Protein AF-A0A9R1XQB2-F1 (afdb_monomer)

Radius of gyration: 29.91 Å; Cα contacts (8 Å, |Δi|>4): 149; chains: 1; bounding box: 64×101×84 Å

Structure (mmCIF, N/CA/C/O backbone):
data_AF-A0A9R1XQB2-F1
#
_entry.id   AF-A0A9R1XQB2-F1
#
loop_
_atom_site.group_PDB
_atom_site.id
_atom_site.type_symbol
_atom_site.label_atom_id
_atom_site.label_alt_id
_atom_site.label_comp_id
_atom_site.label_asym_id
_atom_site.label_entity_id
_atom_site.label_seq_id
_atom_site.pdbx_PDB_ins_code
_atom_site.Cartn_x
_atom_site.Cartn_y
_atom_site.Cartn_z
_atom_site.occupancy
_atom_site.B_iso_or_equiv
_atom_site.auth_seq_id
_atom_site.auth_comp_id
_atom_site.auth_asym_id
_atom_site.auth_atom_id
_atom_site.pdbx_PDB_model_num
ATOM 1 N N . MET A 1 1 ? -9.760 63.509 -42.593 1.00 39.28 1 MET A N 1
ATOM 2 C CA . MET A 1 1 ? -8.456 62.812 -42.526 1.00 39.28 1 MET A CA 1
ATOM 3 C C . MET A 1 1 ? -8.307 62.228 -41.131 1.00 39.28 1 MET A C 1
ATOM 5 O O . MET A 1 1 ? -8.054 62.979 -40.203 1.00 39.28 1 MET A O 1
ATOM 9 N N . LEU A 1 2 ? -8.539 60.925 -40.972 1.00 36.62 2 LEU A N 1
ATOM 10 C CA . LEU A 1 2 ? -8.302 60.204 -39.718 1.00 36.62 2 LEU A CA 1
ATOM 11 C C . LEU A 1 2 ? -6.915 59.560 -39.814 1.00 36.62 2 LEU A C 1
ATOM 13 O O . LEU A 1 2 ? -6.687 58.753 -40.712 1.00 36.62 2 LEU A O 1
ATOM 17 N N . LYS A 1 3 ? -5.984 59.942 -38.936 1.00 43.72 3 LYS A N 1
ATOM 18 C CA . LYS A 1 3 ? -4.736 59.197 -38.725 1.00 43.72 3 LYS A CA 1
ATOM 19 C C . LYS A 1 3 ? -4.975 58.260 -37.548 1.00 43.72 3 LYS A C 1
ATOM 21 O O . LYS A 1 3 ? -5.181 58.718 -36.432 1.00 43.72 3 LYS A O 1
ATOM 26 N N . VAL A 1 4 ? -5.020 56.965 -37.835 1.00 43.69 4 VAL A N 1
ATOM 27 C CA . VAL A 1 4 ? -5.061 55.903 -36.830 1.00 43.69 4 VAL A CA 1
ATOM 28 C C . VAL A 1 4 ? -3.618 55.661 -36.396 1.00 43.69 4 VAL A C 1
ATOM 30 O O . VAL A 1 4 ? -2.797 55.254 -37.215 1.00 43.69 4 VAL A O 1
ATOM 33 N N . GLU A 1 5 ? -3.293 55.961 -35.141 1.00 51.84 5 GLU A N 1
ATOM 34 C CA . GLU A 1 5 ? -2.022 55.562 -34.534 1.00 51.84 5 GLU A CA 1
ATOM 35 C C . GLU A 1 5 ? -2.080 54.068 -34.208 1.00 51.84 5 GLU A C 1
ATOM 37 O O . GLU A 1 5 ? -2.892 53.611 -33.405 1.00 51.84 5 GLU A O 1
ATOM 42 N N . THR A 1 6 ? -1.237 53.286 -34.875 1.00 49.94 6 THR A N 1
ATOM 43 C CA . THR A 1 6 ? -1.058 51.864 -34.592 1.00 49.94 6 THR A CA 1
ATOM 44 C C . THR A 1 6 ? -0.018 51.702 -33.488 1.00 49.94 6 THR A C 1
ATOM 46 O O . THR A 1 6 ? 1.169 51.933 -33.713 1.00 49.94 6 THR A O 1
ATOM 49 N N . TYR A 1 7 ? -0.457 51.292 -32.300 1.00 50.91 7 TYR A N 1
ATOM 50 C CA . TYR A 1 7 ? 0.423 50.884 -31.207 1.00 50.91 7 TYR A CA 1
ATOM 51 C C . TYR A 1 7 ? 1.008 49.501 -31.517 1.00 50.91 7 TYR A C 1
ATOM 53 O O . TYR A 1 7 ? 0.297 48.495 -31.524 1.00 50.91 7 TYR A O 1
ATOM 61 N N . GLU A 1 8 ? 2.307 49.445 -31.798 1.00 49.28 8 GLU A N 1
ATOM 62 C CA . GLU A 1 8 ? 3.028 48.198 -32.039 1.00 49.28 8 GLU A CA 1
ATOM 63 C C . GLU A 1 8 ? 3.381 47.543 -30.690 1.00 49.28 8 GLU A C 1
ATOM 65 O O . GLU A 1 8 ? 4.258 47.996 -29.954 1.00 49.28 8 GLU A O 1
ATOM 70 N N . LEU A 1 9 ? 2.662 46.477 -30.326 1.00 55.66 9 LEU A N 1
ATOM 71 C CA . LEU A 1 9 ? 2.986 45.652 -29.161 1.00 55.66 9 LEU A CA 1
ATOM 72 C C . LEU A 1 9 ? 4.229 44.804 -29.467 1.00 55.66 9 LEU A C 1
ATOM 74 O O . LEU A 1 9 ? 4.140 43.738 -30.078 1.00 55.66 9 LEU A O 1
ATOM 78 N N . VAL A 1 10 ? 5.398 45.256 -29.011 1.00 56.19 10 VAL A N 1
ATOM 79 C CA . VAL A 1 10 ? 6.634 44.463 -29.052 1.00 56.19 10 VAL A CA 1
ATOM 80 C C . VAL A 1 10 ? 6.511 43.293 -28.072 1.00 56.19 10 VAL A C 1
ATOM 82 O O . VAL A 1 10 ? 6.707 43.429 -26.864 1.00 56.19 10 VAL A O 1
ATOM 85 N N . ALA A 1 11 ? 6.185 42.111 -28.593 1.00 58.91 11 ALA A N 1
ATOM 86 C CA . ALA A 1 11 ? 6.180 40.872 -27.828 1.00 58.91 11 ALA A CA 1
ATOM 87 C C . ALA A 1 11 ? 7.616 40.488 -27.413 1.00 58.91 11 ALA A C 1
ATOM 89 O O . ALA A 1 11 ? 8.431 40.054 -28.233 1.00 58.91 11 ALA A O 1
ATOM 90 N N . LEU A 1 12 ? 7.930 40.610 -26.119 1.00 57.38 12 LEU A N 1
ATOM 91 C CA . LEU A 1 12 ? 9.159 40.078 -25.526 1.00 57.38 12 LEU A CA 1
ATOM 92 C C . LEU A 1 12 ? 9.158 38.543 -25.634 1.00 57.38 12 LEU A C 1
ATOM 94 O O . LEU A 1 12 ? 8.484 37.845 -24.877 1.00 57.38 12 LEU A O 1
ATOM 98 N N . LYS A 1 13 ? 9.932 37.998 -26.579 1.00 55.66 13 LYS A N 1
ATOM 99 C CA . LYS A 1 13 ? 10.148 36.548 -26.708 1.00 55.66 13 LYS A CA 1
ATOM 100 C C . LYS A 1 13 ? 10.809 36.010 -25.433 1.00 55.66 13 LYS A C 1
ATOM 102 O O . LYS A 1 13 ? 11.955 36.348 -25.137 1.00 55.66 13 LYS A O 1
ATOM 107 N N . SER A 1 14 ? 10.119 35.134 -24.697 1.00 63.09 14 SER A N 1
ATOM 108 C CA . SER A 1 14 ? 10.690 34.457 -23.527 1.00 63.09 14 SER A CA 1
ATOM 109 C C . SER A 1 14 ? 11.903 33.618 -23.947 1.00 63.09 14 SER A C 1
ATOM 111 O O . SER A 1 14 ? 11.764 32.670 -24.728 1.00 63.09 14 SER A O 1
ATOM 113 N N . LYS A 1 15 ? 13.097 33.939 -23.436 1.00 70.50 15 LYS A N 1
ATOM 114 C CA . LYS A 1 15 ? 14.295 33.114 -23.645 1.00 70.50 15 LYS A CA 1
ATOM 115 C C . LYS A 1 15 ? 14.142 31.807 -22.872 1.00 70.50 15 LYS A C 1
ATOM 117 O O . LYS A 1 15 ? 14.174 31.792 -21.644 1.00 70.50 15 LYS A O 1
ATOM 122 N N . GLN A 1 16 ? 13.980 30.707 -23.602 1.00 75.44 16 GLN A N 1
ATOM 123 C CA . GLN A 1 16 ? 13.985 29.369 -23.022 1.00 75.44 16 GLN A CA 1
ATOM 124 C C . GLN A 1 16 ? 15.355 29.090 -22.377 1.00 75.44 16 GLN A C 1
ATOM 126 O O . GLN A 1 16 ? 16.381 29.320 -23.023 1.00 75.44 16 GLN A O 1
ATOM 131 N N . PRO A 1 17 ? 15.401 28.611 -21.119 1.00 71.75 17 PRO A N 1
ATOM 132 C CA . PRO A 1 17 ? 16.662 28.389 -20.426 1.00 71.75 17 PRO A CA 1
ATOM 133 C C . PRO A 1 17 ? 17.459 27.282 -21.111 1.00 71.75 17 PRO A C 1
ATOM 135 O O . PRO A 1 17 ? 16.904 26.267 -21.549 1.00 71.75 17 PRO A O 1
ATOM 138 N N . SER A 1 18 ? 18.775 27.471 -21.180 1.00 81.56 18 SER A N 1
ATOM 139 C CA . SER A 1 18 ? 19.665 26.512 -21.829 1.00 81.56 18 SER A CA 1
ATOM 140 C C . SER A 1 18 ? 19.665 25.169 -21.090 1.00 81.56 18 SER A C 1
ATOM 142 O O . SER A 1 18 ? 19.385 25.084 -19.889 1.00 81.56 18 SER A O 1
ATOM 144 N N . GLY A 1 19 ? 20.033 24.090 -21.787 1.00 85.62 19 GLY A N 1
ATOM 145 C CA . GLY A 1 19 ? 20.135 22.761 -21.172 1.00 85.62 19 GLY A CA 1
ATOM 146 C C . GLY A 1 19 ? 21.116 22.705 -19.990 1.00 85.62 19 GLY A C 1
ATOM 147 O O . GLY A 1 19 ? 20.939 21.899 -19.078 1.00 85.62 19 GLY A O 1
ATOM 148 N N . TYR A 1 20 ? 22.126 23.580 -19.967 1.00 86.81 20 TYR A N 1
ATOM 149 C CA . TYR A 1 20 ? 23.030 23.747 -18.827 1.00 86.81 20 TYR A CA 1
ATOM 150 C C . TYR A 1 20 ? 22.317 24.382 -17.621 1.00 86.81 20 TYR A C 1
ATOM 152 O O . TYR A 1 20 ? 22.390 23.851 -16.514 1.00 86.81 20 TYR A O 1
ATOM 160 N N . GLN A 1 21 ? 21.558 25.462 -17.835 1.00 84.19 21 GLN A N 1
ATOM 161 C CA . GLN A 1 21 ? 20.805 26.137 -16.771 1.00 84.19 21 GLN A CA 1
ATOM 162 C C . GLN A 1 21 ? 19.735 25.222 -16.160 1.00 84.19 21 GLN A C 1
ATOM 164 O O . GLN A 1 21 ? 19.597 25.172 -14.938 1.00 84.19 21 GLN A O 1
ATOM 169 N N . LYS A 1 22 ? 19.036 24.435 -16.990 1.00 88.94 22 LYS A N 1
ATOM 170 C CA . LYS A 1 22 ? 18.059 23.434 -16.525 1.00 88.94 22 LYS A CA 1
ATOM 171 C C . LYS A 1 22 ? 18.709 22.364 -15.641 1.00 88.94 22 LYS A C 1
ATOM 173 O O . LYS A 1 22 ? 18.180 22.048 -14.579 1.00 88.94 22 LYS A O 1
ATOM 178 N N . ARG A 1 23 ? 19.880 21.846 -16.036 1.00 87.69 23 ARG A N 1
ATOM 179 C CA . ARG A 1 23 ? 20.642 20.869 -15.235 1.00 87.69 23 ARG A CA 1
ATOM 180 C C . ARG A 1 23 ? 21.126 21.449 -13.907 1.00 87.69 23 ARG A C 1
ATOM 182 O O . ARG A 1 23 ? 21.016 20.775 -12.889 1.00 87.69 23 ARG A O 1
ATOM 189 N N . LYS A 1 24 ? 21.614 22.694 -13.905 1.00 89.38 24 LYS A N 1
ATOM 190 C CA . LYS A 1 24 ? 22.053 23.381 -12.682 1.00 89.38 24 LYS A CA 1
ATOM 191 C C . LYS A 1 24 ? 20.892 23.604 -11.708 1.00 89.38 24 LYS A C 1
ATOM 193 O O . LYS A 1 24 ? 21.059 23.350 -10.521 1.00 89.38 24 LYS A O 1
ATOM 198 N N . LYS A 1 25 ? 19.718 24.006 -12.213 1.00 87.75 25 LYS A N 1
ATOM 199 C CA . LYS A 1 25 ? 18.502 24.155 -11.401 1.00 87.75 25 LYS A CA 1
ATOM 200 C C . LYS A 1 25 ? 18.062 22.821 -10.792 1.00 87.75 25 LYS A C 1
ATOM 202 O O . LYS A 1 25 ? 17.906 22.746 -9.584 1.00 87.75 25 LYS A O 1
ATOM 207 N N . ARG A 1 26 ? 17.987 21.752 -11.595 1.00 87.00 26 ARG A N 1
ATOM 208 C CA . ARG A 1 26 ? 17.629 20.412 -11.098 1.00 87.00 26 ARG A CA 1
ATOM 209 C C . ARG A 1 26 ? 18.576 19.924 -9.995 1.00 87.00 26 ARG A C 1
ATOM 211 O O . ARG A 1 26 ? 18.109 19.405 -8.994 1.00 87.00 26 ARG A O 1
ATOM 218 N N . LYS A 1 27 ? 19.889 20.134 -10.152 1.00 90.00 27 LYS A N 1
ATOM 219 C CA . LYS A 1 27 ? 20.880 19.756 -9.133 1.00 90.00 27 LYS A CA 1
ATOM 220 C C . LYS A 1 27 ? 20.678 20.522 -7.817 1.00 90.00 27 LYS A C 1
ATOM 222 O O . LYS A 1 27 ? 20.770 19.918 -6.757 1.00 90.00 27 LYS A O 1
ATOM 22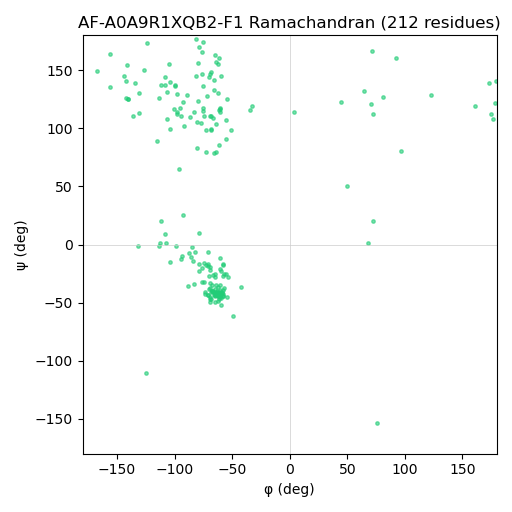7 N N . LEU A 1 28 ? 20.377 21.822 -7.894 1.00 87.56 28 LEU A N 1
ATOM 228 C CA . LEU A 1 28 ? 20.077 22.652 -6.722 1.00 87.56 28 LEU A CA 1
ATOM 229 C C . LEU A 1 28 ? 18.786 22.199 -6.019 1.00 87.56 28 LEU A C 1
ATOM 231 O O . LEU A 1 28 ? 18.750 22.127 -4.795 1.00 87.56 28 LEU A O 1
ATOM 235 N N . ASP A 1 29 ? 17.742 21.884 -6.789 1.00 81.12 29 ASP A N 1
ATOM 236 C CA . ASP A 1 29 ? 16.452 21.432 -6.255 1.00 81.12 29 ASP A CA 1
ATOM 237 C C . ASP A 1 29 ? 16.582 20.042 -5.591 1.00 81.12 29 ASP A C 1
ATOM 239 O O . ASP A 1 29 ? 16.055 19.820 -4.502 1.00 81.12 29 ASP A O 1
ATOM 243 N N . GLU A 1 30 ? 17.365 19.130 -6.183 1.00 84.94 30 GLU A N 1
ATOM 244 C CA . GLU A 1 30 ? 17.704 17.829 -5.587 1.00 84.94 30 GLU A CA 1
ATOM 245 C C . GLU A 1 30 ? 18.503 17.982 -4.281 1.00 84.94 30 GLU A C 1
ATOM 247 O O . GLU A 1 30 ? 18.236 17.276 -3.309 1.00 84.94 30 GLU A O 1
ATOM 252 N N . GLU A 1 31 ? 19.469 18.900 -4.227 1.00 83.50 31 GLU A N 1
ATOM 253 C CA . GLU A 1 31 ? 20.275 19.154 -3.027 1.00 83.50 31 GLU A CA 1
ATOM 254 C C . GLU A 1 31 ? 19.430 19.732 -1.886 1.00 83.50 31 GLU A C 1
ATOM 256 O O . GLU A 1 31 ? 19.501 19.229 -0.766 1.00 83.50 31 GLU A O 1
ATOM 261 N N . LYS A 1 32 ? 18.546 20.692 -2.185 1.00 78.06 32 LYS A N 1
ATOM 262 C CA . LYS A 1 32 ? 17.573 21.211 -1.212 1.00 78.06 32 LYS A CA 1
ATOM 263 C C . LYS A 1 32 ? 16.652 20.114 -0.683 1.00 78.06 32 LYS A C 1
ATOM 265 O O . LYS A 1 32 ? 16.530 19.969 0.527 1.00 78.06 32 LYS A O 1
ATOM 270 N N . SER A 1 33 ? 16.110 19.269 -1.565 1.00 71.81 33 SER A N 1
ATOM 271 C CA . SER A 1 33 ? 15.234 18.165 -1.146 1.00 71.81 33 SER A CA 1
ATOM 272 C C . SER A 1 33 ? 15.928 17.174 -0.199 1.00 71.81 33 SER A C 1
ATOM 274 O O . SER A 1 33 ? 15.308 16.672 0.733 1.00 71.81 33 SER A O 1
ATOM 276 N N . LYS A 1 34 ? 17.232 16.921 -0.383 1.00 77.12 34 LYS A N 1
ATOM 277 C CA . LYS A 1 34 ? 18.021 16.051 0.507 1.00 77.12 34 LYS A CA 1
ATOM 278 C C . LYS A 1 34 ? 18.258 16.682 1.877 1.00 77.12 34 LYS A C 1
ATOM 280 O O . LYS A 1 34 ? 18.237 15.967 2.878 1.00 77.12 34 LYS A O 1
ATOM 285 N N . VAL A 1 35 ? 18.486 17.995 1.922 1.00 74.69 35 VAL A N 1
ATOM 286 C CA . VAL A 1 35 ? 18.632 18.744 3.178 1.00 74.69 35 VAL A CA 1
ATOM 287 C C . VAL A 1 35 ? 17.323 18.717 3.967 1.00 74.69 35 VAL A C 1
ATOM 289 O O . VAL A 1 35 ? 17.355 18.411 5.157 1.00 74.69 35 VAL A O 1
ATOM 292 N N . ASP A 1 36 ? 16.186 18.932 3.302 1.00 71.94 36 ASP A N 1
ATOM 293 C CA . ASP A 1 36 ? 14.864 18.910 3.941 1.00 71.94 36 ASP A CA 1
ATOM 294 C C . ASP A 1 36 ? 14.524 17.518 4.507 1.00 71.94 36 ASP A C 1
ATOM 296 O O . ASP A 1 36 ? 14.064 17.404 5.643 1.00 71.94 36 ASP A O 1
ATOM 300 N N . ILE A 1 37 ? 14.840 16.443 3.771 1.00 72.12 37 ILE A N 1
ATOM 301 C CA . ILE A 1 37 ? 14.683 15.057 4.253 1.00 72.12 37 ILE A CA 1
ATOM 302 C C . ILE A 1 37 ? 15.566 14.794 5.484 1.00 72.12 37 ILE A C 1
ATOM 304 O O . ILE A 1 37 ? 15.103 14.202 6.457 1.00 72.12 37 ILE A O 1
ATOM 308 N N . SER A 1 38 ? 16.824 15.248 5.475 1.00 71.62 38 SER A N 1
ATOM 309 C CA . SER A 1 38 ? 17.740 15.073 6.612 1.00 71.62 38 SER A CA 1
ATOM 310 C C . SER A 1 38 ? 17.319 15.880 7.845 1.00 71.62 38 SER A C 1
ATOM 312 O O . SER A 1 38 ? 17.509 15.428 8.974 1.00 71.62 38 SER A O 1
ATOM 314 N N . ALA A 1 39 ? 16.747 17.070 7.652 1.00 66.94 39 ALA A N 1
ATOM 315 C CA . ALA A 1 39 ? 16.219 17.883 8.741 1.00 66.94 39 ALA A CA 1
ATOM 316 C C . ALA A 1 39 ? 14.989 17.230 9.392 1.00 66.94 39 ALA A C 1
ATOM 318 O O . ALA A 1 39 ? 14.884 17.219 10.619 1.00 66.94 39 ALA A O 1
ATOM 319 N N . LEU A 1 40 ? 14.104 16.634 8.585 1.00 66.00 40 LEU A N 1
ATOM 320 C CA . LEU A 1 40 ? 12.925 15.916 9.071 1.00 66.00 40 LEU A CA 1
ATOM 321 C C . LEU A 1 40 ? 13.299 14.644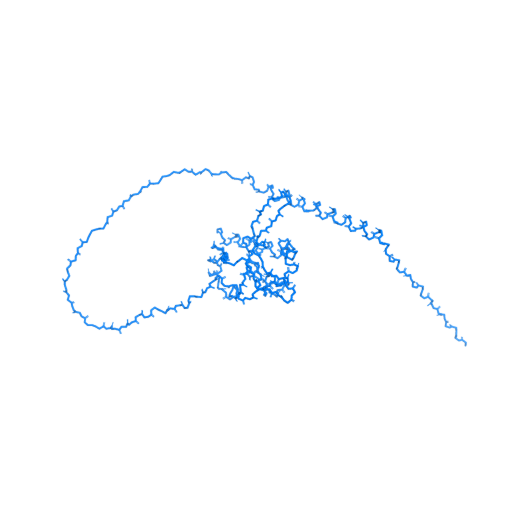 9.845 1.00 66.00 40 LEU A C 1
ATOM 323 O O . LEU A 1 40 ? 12.741 14.381 10.907 1.00 66.00 40 LEU A O 1
ATOM 327 N N . ASP A 1 41 ? 14.289 13.894 9.361 1.00 67.75 41 ASP A N 1
ATOM 328 C CA . ASP A 1 41 ? 14.788 12.685 10.025 1.00 67.75 41 ASP A CA 1
ATOM 329 C C . ASP A 1 41 ? 15.318 12.984 11.442 1.00 67.75 41 ASP A C 1
ATOM 331 O O . ASP A 1 41 ? 14.983 12.298 12.408 1.00 67.75 41 ASP A O 1
ATOM 335 N N . LYS A 1 42 ? 16.049 14.094 11.609 1.00 68.81 42 LYS A N 1
ATOM 336 C CA . LYS A 1 42 ? 16.542 14.554 12.921 1.00 68.81 42 LYS A CA 1
ATOM 337 C C . LYS A 1 42 ? 15.433 14.993 13.880 1.00 68.81 42 LYS A C 1
ATOM 339 O O . LYS A 1 42 ? 15.644 14.967 15.091 1.00 68.81 42 LYS A O 1
ATOM 344 N N . PHE A 1 43 ? 14.290 15.438 13.363 1.00 62.34 43 PHE A N 1
ATOM 345 C CA . PHE A 1 43 ? 13.154 15.850 14.186 1.00 62.34 43 PHE A CA 1
ATOM 346 C C . PHE A 1 43 ? 12.441 14.636 14.795 1.00 62.34 43 PHE A C 1
ATOM 348 O O . PHE A 1 43 ? 12.136 14.644 15.984 1.00 62.34 43 PHE A O 1
ATOM 355 N N . ILE A 1 44 ? 12.272 13.568 14.011 1.00 60.50 44 ILE A N 1
ATOM 356 C CA . ILE A 1 44 ? 11.610 12.328 14.443 1.00 60.50 44 ILE A CA 1
ATOM 357 C C . ILE A 1 44 ? 12.416 11.627 15.548 1.00 60.50 44 ILE A C 1
ATOM 359 O O . ILE A 1 44 ? 11.857 11.235 16.566 1.00 60.50 44 ILE A O 1
ATOM 363 N N . HIS A 1 45 ? 13.743 11.547 15.408 1.00 55.53 45 HIS A N 1
ATOM 364 C CA . HIS A 1 45 ? 14.600 10.893 16.408 1.00 55.53 45 HIS A CA 1
ATOM 365 C C . HIS A 1 45 ? 14.702 11.657 17.739 1.00 55.53 45 HIS A C 1
ATOM 367 O O . HIS A 1 45 ? 15.057 11.071 18.757 1.00 55.53 45 HIS A O 1
ATOM 373 N N . ARG A 1 46 ? 14.385 12.959 17.763 1.00 44.97 46 ARG A N 1
ATOM 374 C CA . ARG A 1 46 ? 14.414 13.774 18.989 1.00 44.97 46 ARG A CA 1
ATOM 375 C C . ARG A 1 46 ? 13.209 13.518 19.903 1.00 44.97 46 ARG A C 1
ATOM 377 O O . ARG A 1 46 ? 13.296 13.828 21.082 1.00 44.97 46 ARG A O 1
ATOM 384 N N . GLN A 1 47 ? 12.112 12.967 19.379 1.00 47.72 47 GLN A N 1
ATOM 385 C CA . GLN A 1 47 ? 10.886 12.729 20.152 1.00 47.72 47 GLN A CA 1
ATOM 386 C C . GLN A 1 47 ? 10.876 11.399 20.926 1.00 47.72 47 GLN A C 1
ATOM 388 O O . GLN A 1 47 ? 9.997 11.215 21.753 1.00 47.72 47 GLN A O 1
ATOM 393 N N . HIS A 1 48 ? 11.821 10.481 20.688 1.00 48.94 48 HIS A N 1
ATOM 394 C CA . HIS A 1 48 ? 11.697 9.080 21.125 1.00 48.94 48 HIS A CA 1
ATOM 395 C C . HIS A 1 48 ? 12.677 8.644 22.240 1.00 48.94 48 HIS A C 1
ATOM 397 O O . HIS A 1 48 ? 12.955 7.454 22.361 1.00 48.94 48 HIS A O 1
ATOM 403 N N . VAL A 1 49 ? 13.255 9.573 23.020 1.00 40.19 49 VAL A N 1
ATOM 404 C CA . VAL A 1 49 ? 14.306 9.244 24.021 1.00 40.19 49 VAL A CA 1
ATOM 405 C C . VAL A 1 49 ? 13.887 9.468 25.484 1.00 40.19 49 VAL A C 1
ATOM 407 O O . VAL A 1 49 ? 14.639 9.121 26.385 1.00 40.19 49 VAL A O 1
ATOM 410 N N . GLU A 1 50 ? 12.676 9.938 25.772 1.00 45.12 50 GLU A N 1
ATOM 411 C CA . GLU A 1 50 ? 12.183 10.002 27.155 1.00 45.12 50 GLU A CA 1
ATOM 412 C C . GLU A 1 50 ? 10.982 9.073 27.323 1.00 45.12 50 GLU A C 1
ATOM 414 O O . GLU A 1 50 ? 9.857 9.470 27.058 1.00 45.12 50 GLU A O 1
ATOM 419 N N . GLU A 1 51 ? 11.242 7.810 27.674 1.00 32.44 51 GLU A N 1
ATOM 420 C CA . GLU A 1 51 ? 10.648 7.138 28.841 1.00 32.44 51 GLU A CA 1
ATOM 421 C C . GLU A 1 51 ? 11.143 5.687 28.954 1.00 32.44 51 GLU A C 1
ATOM 423 O O . GLU A 1 51 ? 11.376 4.978 27.977 1.00 32.44 51 GLU A O 1
ATOM 428 N N . HIS A 1 52 ? 11.386 5.303 30.201 1.00 35.47 52 HIS A N 1
ATOM 429 C CA . HIS A 1 52 ? 12.160 4.168 30.682 1.00 35.47 52 HIS A CA 1
ATOM 430 C C . HIS A 1 52 ? 11.250 3.489 31.705 1.00 35.47 52 HIS A C 1
ATOM 432 O O . HIS A 1 52 ? 10.992 4.126 32.721 1.00 35.47 52 HIS A O 1
ATOM 438 N N . ILE A 1 53 ? 10.746 2.269 31.482 1.00 31.44 53 ILE A N 1
ATOM 439 C CA . ILE A 1 53 ? 10.111 1.484 32.557 1.00 31.44 53 ILE A CA 1
ATOM 440 C C . ILE A 1 53 ? 10.462 -0.000 32.414 1.00 31.44 53 ILE A C 1
ATOM 442 O O . ILE A 1 53 ? 10.315 -0.612 31.359 1.00 31.44 53 ILE A O 1
ATOM 446 N N . GLU A 1 54 ? 10.990 -0.499 33.526 1.00 31.36 54 GLU A N 1
ATOM 447 C CA . GLU A 1 54 ? 11.401 -1.850 33.884 1.00 31.36 54 GLU A CA 1
ATOM 448 C C . GLU A 1 54 ? 10.196 -2.796 34.019 1.00 31.36 54 GLU A C 1
ATOM 450 O O . GLU A 1 54 ? 9.129 -2.384 34.467 1.00 31.36 54 GLU A O 1
ATOM 455 N N . GLU A 1 55 ? 10.378 -4.081 33.708 1.00 29.58 55 GLU A N 1
ATOM 456 C CA . GLU A 1 55 ? 9.375 -5.124 33.951 1.00 29.58 55 GLU A CA 1
ATOM 457 C C . GLU A 1 55 ? 9.902 -6.109 35.012 1.00 29.58 55 GLU A C 1
ATOM 459 O O . GLU A 1 55 ? 11.011 -6.642 34.894 1.00 29.58 55 GLU A O 1
ATOM 464 N N . HIS A 1 56 ? 9.116 -6.327 36.072 1.00 28.77 56 HIS A N 1
ATOM 465 C CA . HIS A 1 56 ? 9.391 -7.291 37.140 1.00 28.77 56 HIS A CA 1
ATOM 466 C C . HIS A 1 56 ? 8.114 -8.083 37.513 1.00 28.77 56 HIS A C 1
ATOM 468 O O . HIS A 1 56 ? 7.197 -7.523 38.099 1.00 28.77 56 HIS A O 1
ATOM 474 N N . VAL A 1 57 ? 8.131 -9.381 37.161 1.00 29.80 57 VAL A N 1
ATOM 475 C CA . VAL A 1 57 ? 7.971 -10.576 38.034 1.00 29.80 57 VAL A CA 1
ATOM 476 C C . VAL A 1 57 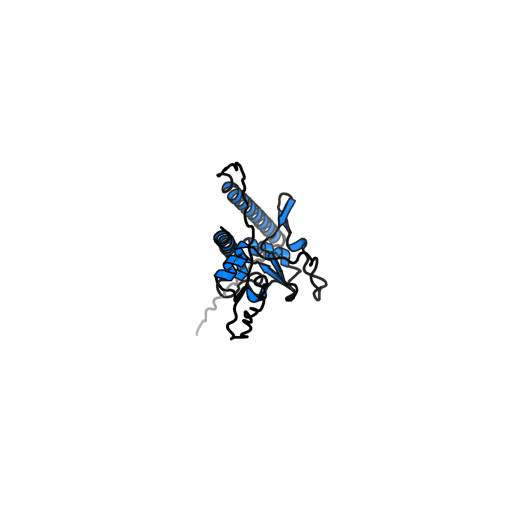? 6.573 -11.104 38.500 1.00 29.80 57 VAL A C 1
ATOM 478 O O . VAL A 1 57 ? 5.798 -10.402 39.134 1.00 29.80 57 VAL A O 1
ATOM 481 N N . GLU A 1 58 ? 6.399 -12.423 38.230 1.00 32.47 58 GLU A N 1
ATOM 482 C CA . GLU A 1 58 ? 5.718 -13.575 38.916 1.00 32.47 58 GLU A CA 1
ATOM 483 C C . GLU A 1 58 ? 4.179 -13.782 39.034 1.00 32.47 58 GLU A C 1
ATOM 485 O O . GLU A 1 58 ? 3.469 -13.078 39.739 1.00 32.47 58 GLU A O 1
ATOM 490 N N . GLU A 1 59 ? 3.687 -14.829 38.336 1.00 28.58 59 GLU A N 1
ATOM 491 C CA . GLU A 1 59 ? 3.304 -16.209 38.778 1.00 28.58 59 GLU A CA 1
ATOM 492 C C . GLU A 1 59 ? 2.475 -16.490 40.073 1.00 28.58 59 GLU A C 1
ATOM 494 O O . GLU A 1 59 ? 2.960 -16.224 41.165 1.00 28.58 59 GLU A O 1
ATOM 499 N N . HIS A 1 60 ? 1.307 -17.173 39.955 1.00 28.88 60 HIS A N 1
ATOM 500 C CA . HIS A 1 60 ? 0.892 -18.465 40.609 1.00 28.88 60 HIS A CA 1
ATOM 501 C C . HIS A 1 60 ? -0.661 -18.699 40.610 1.00 28.88 60 HIS A C 1
ATOM 503 O O . HIS A 1 60 ? -1.400 -17.780 40.945 1.00 28.88 60 HIS A O 1
ATOM 509 N N . ILE A 1 61 ? -1.203 -19.776 39.991 1.00 27.20 61 ILE A N 1
ATOM 510 C CA . ILE A 1 61 ? -1.735 -21.104 40.473 1.00 27.20 61 ILE A CA 1
ATOM 511 C C . ILE A 1 61 ? -3.077 -21.094 41.275 1.00 27.20 61 ILE A C 1
ATOM 513 O O . ILE A 1 61 ? -3.132 -20.486 42.334 1.00 27.20 61 ILE A O 1
ATOM 517 N N . GLU A 1 62 ? -4.130 -21.807 40.800 1.00 29.16 62 GLU A N 1
ATOM 518 C CA . GLU A 1 62 ? -4.774 -23.002 41.443 1.00 29.16 62 GLU A CA 1
ATOM 519 C C . GLU A 1 62 ? -6.072 -23.523 40.761 1.00 29.16 62 GLU A C 1
ATOM 521 O O . GLU A 1 62 ? -6.925 -22.765 40.304 1.00 29.16 62 GLU A O 1
ATOM 526 N N . GLU A 1 63 ? -6.164 -24.864 40.696 1.00 28.58 63 GLU A N 1
ATOM 527 C CA . GLU A 1 63 ? -7.238 -25.751 40.200 1.00 28.58 63 GLU A CA 1
ATOM 528 C C . GLU A 1 63 ? -8.391 -25.948 41.205 1.00 28.58 63 GLU A C 1
ATOM 530 O O . GLU A 1 63 ? -8.136 -25.955 42.405 1.00 28.58 63 GLU A O 1
ATOM 535 N N . HIS A 1 64 ? -9.600 -26.294 40.725 1.00 26.70 64 HIS A N 1
ATOM 536 C CA . HIS A 1 64 ? -10.368 -27.494 41.147 1.00 26.70 64 HIS A CA 1
ATOM 537 C C . HIS A 1 64 ? -11.737 -27.566 40.437 1.00 26.70 64 HIS A C 1
ATOM 539 O O . HIS A 1 64 ? -12.574 -26.683 40.615 1.00 26.70 64 HIS A O 1
ATOM 545 N N . VAL A 1 65 ? -12.005 -28.652 39.702 1.00 24.78 65 VAL A N 1
ATOM 546 C CA . VAL A 1 65 ? -13.368 -29.131 39.401 1.00 24.78 65 VAL A CA 1
ATOM 547 C C . VAL A 1 65 ? -13.350 -30.653 39.489 1.00 24.78 65 VAL A C 1
ATOM 549 O O . VAL A 1 65 ? -12.560 -31.290 38.798 1.00 24.78 65 VAL A O 1
ATOM 552 N N . GLU A 1 66 ? -14.235 -31.225 40.303 1.00 28.94 66 GLU A N 1
ATOM 553 C CA . GLU A 1 66 ? -14.553 -32.652 40.276 1.00 28.94 66 GLU A CA 1
ATOM 554 C C . GLU A 1 66 ? -16.081 -32.837 40.336 1.00 28.94 66 GLU A C 1
ATOM 556 O O . GLU A 1 66 ? -16.791 -32.079 41.001 1.00 28.94 66 GLU A O 1
ATOM 561 N N . GLU A 1 67 ? -16.556 -33.792 39.532 1.00 27.23 67 GLU A N 1
ATOM 562 C CA . GLU A 1 67 ? -17.942 -34.113 39.157 1.00 27.23 67 GLU A CA 1
ATOM 563 C C . GLU A 1 67 ? -18.833 -34.600 40.310 1.00 27.23 67 GLU A C 1
ATOM 565 O O . GLU A 1 67 ? -18.331 -35.130 41.296 1.00 27.23 67 GLU A O 1
ATOM 570 N N . HIS A 1 68 ? -20.161 -34.561 40.105 1.00 26.58 68 HIS A N 1
ATOM 571 C CA . HIS A 1 68 ? -21.054 -35.719 40.315 1.00 26.58 68 HIS A CA 1
ATOM 572 C C . HIS A 1 68 ? -22.350 -35.585 39.480 1.00 26.58 68 HIS A C 1
ATOM 574 O O . HIS A 1 68 ? -22.965 -34.520 39.433 1.00 26.58 68 HIS A O 1
ATOM 580 N N . ILE A 1 69 ? -22.735 -36.691 38.833 1.00 27.86 69 ILE A N 1
ATOM 581 C CA . ILE A 1 69 ? -23.924 -36.931 37.992 1.00 27.86 69 ILE A CA 1
ATOM 582 C C . ILE A 1 69 ? -24.901 -37.844 38.759 1.00 27.86 69 ILE A C 1
ATOM 584 O O . ILE A 1 69 ? -24.426 -38.738 39.449 1.00 27.86 69 ILE A O 1
ATOM 588 N N . GLU A 1 70 ? -26.218 -37.635 38.599 1.00 27.41 70 GLU A N 1
ATOM 589 C CA . GLU A 1 70 ? -27.321 -38.636 38.469 1.00 27.41 70 GLU A CA 1
ATOM 590 C C . GLU A 1 70 ? -28.669 -37.858 38.398 1.00 27.41 70 GLU A C 1
ATOM 592 O O . GLU A 1 70 ? -28.951 -37.046 39.274 1.00 27.41 70 GLU A O 1
ATOM 597 N N . GLU A 1 71 ? -29.341 -37.781 37.232 1.00 25.86 71 GLU A N 1
ATOM 598 C CA . GLU A 1 71 ? -30.526 -38.578 36.789 1.00 25.86 71 GLU A CA 1
ATOM 599 C C . GLU A 1 71 ? -31.803 -38.347 37.645 1.00 25.86 71 GLU A C 1
ATOM 601 O O . GLU A 1 71 ? -31.723 -38.415 38.860 1.00 25.86 71 GLU A O 1
ATOM 606 N N . GLN A 1 72 ? -33.046 -38.094 37.199 1.00 26.81 72 GLN A N 1
ATOM 607 C CA . GLN A 1 72 ? -33.832 -38.063 35.947 1.00 26.81 72 GLN A CA 1
ATOM 608 C C . GLN A 1 72 ? -35.175 -37.339 36.281 1.00 26.81 72 GLN A C 1
ATOM 610 O O . GLN A 1 72 ? -35.650 -37.485 37.402 1.00 26.81 72 GLN A O 1
ATOM 615 N N . GLU A 1 73 ? -35.819 -36.625 35.342 1.00 26.66 73 GLU A N 1
ATOM 616 C CA . GLU A 1 73 ? -37.233 -36.849 34.928 1.00 26.66 73 GLU A CA 1
ATOM 617 C C . GLU A 1 73 ? -37.751 -35.796 33.913 1.00 26.66 73 GLU A C 1
ATOM 619 O O . GLU A 1 73 ? -37.915 -34.612 34.192 1.00 26.66 73 GLU A O 1
ATOM 624 N N . HIS A 1 74 ? -37.986 -36.313 32.706 1.00 27.64 74 HIS A N 1
ATOM 625 C CA . HIS A 1 74 ? -38.960 -35.996 31.653 1.00 27.64 74 HIS A CA 1
ATOM 626 C C . HIS A 1 74 ? -39.922 -34.789 31.811 1.00 27.64 74 HIS A C 1
ATOM 628 O O . HIS A 1 74 ? -40.912 -34.866 32.534 1.00 27.64 74 HIS A O 1
ATOM 634 N N . VAL A 1 75 ? -39.763 -33.766 30.957 1.00 28.64 75 VAL A N 1
ATOM 635 C CA . VAL A 1 75 ? -40.879 -32.976 30.396 1.00 28.64 75 VAL A CA 1
ATOM 636 C C . VAL A 1 75 ? -40.563 -32.688 28.925 1.00 28.64 75 VAL A C 1
ATOM 638 O O . VAL A 1 75 ? -39.483 -32.206 28.597 1.00 28.64 75 VAL A O 1
ATOM 641 N N . GLU A 1 76 ? -41.494 -33.060 28.050 1.00 34.81 76 GLU A N 1
ATOM 642 C CA . GLU A 1 76 ? -41.465 -32.815 26.608 1.00 34.81 76 GLU A CA 1
ATOM 643 C C . GLU A 1 76 ? -41.444 -31.312 26.272 1.00 34.81 76 GLU A C 1
ATOM 645 O O . GLU A 1 76 ? -41.951 -30.494 27.038 1.00 34.81 76 GLU A O 1
ATOM 650 N N . VAL A 1 77 ? -41.011 -31.028 25.036 1.00 30.20 77 VAL A N 1
ATOM 651 C CA . VAL A 1 77 ? -41.408 -29.924 24.135 1.00 30.20 77 VAL A CA 1
ATOM 652 C C . VAL A 1 77 ? -40.227 -29.039 23.685 1.00 30.20 77 VAL A C 1
ATOM 654 O O . VAL A 1 77 ? -39.462 -28.519 24.486 1.00 30.20 77 VAL A O 1
ATOM 657 N N . GLU A 1 78 ? -40.165 -28.879 22.356 1.00 31.84 78 GLU A N 1
ATOM 658 C CA . GLU A 1 78 ? -39.359 -27.957 21.527 1.00 31.84 78 GLU A CA 1
ATOM 659 C C . GLU A 1 78 ? -38.054 -28.506 20.933 1.00 31.84 78 GLU A C 1
ATOM 661 O O . GLU A 1 78 ? -36.941 -28.212 21.353 1.00 31.84 78 GLU A O 1
ATOM 666 N N . GLU A 1 79 ? -38.212 -29.234 19.823 1.00 44.81 79 GLU A N 1
ATOM 667 C CA . GLU A 1 79 ? -37.221 -29.228 18.748 1.00 44.81 79 GLU A CA 1
ATOM 668 C C . GLU A 1 79 ? -37.336 -27.878 18.021 1.00 44.81 79 GLU A C 1
ATOM 670 O O . GLU A 1 79 ? -37.989 -27.737 16.988 1.00 44.81 79 GLU A O 1
ATOM 675 N N . THR A 1 80 ? -36.754 -26.842 18.614 1.00 35.41 80 THR A N 1
ATOM 676 C CA . THR A 1 80 ? -36.334 -25.661 17.867 1.00 35.41 80 THR A CA 1
ATOM 677 C C . THR A 1 80 ? -34.829 -25.756 17.741 1.00 35.41 80 THR A C 1
ATOM 679 O O . THR A 1 80 ? -34.099 -25.443 18.678 1.00 35.41 80 THR A O 1
ATOM 682 N N . GLU A 1 81 ? -34.371 -26.230 16.580 1.00 47.34 81 GLU A N 1
ATOM 683 C CA . GLU A 1 81 ? -33.026 -25.943 16.097 1.00 47.34 81 GLU A CA 1
ATOM 684 C C . GLU A 1 81 ? -32.833 -24.427 16.177 1.00 47.34 81 GLU A C 1
ATOM 686 O O . GLU A 1 81 ? -33.263 -23.670 15.302 1.00 47.34 81 GLU A O 1
ATOM 691 N N . GLU A 1 82 ? -32.180 -23.974 17.244 1.00 40.97 82 GLU A N 1
ATOM 692 C CA . GLU A 1 82 ? -31.474 -22.707 17.246 1.00 40.97 82 GLU A CA 1
ATOM 693 C C . GLU A 1 82 ? -30.320 -22.864 16.257 1.00 40.97 82 GLU A C 1
ATOM 695 O O . GLU A 1 82 ? -29.160 -23.090 16.600 1.00 40.97 82 GLU A O 1
ATOM 700 N N . HIS A 1 83 ? -30.655 -22.763 14.972 1.00 46.75 83 HIS A N 1
ATOM 701 C CA . HIS A 1 83 ? -29.724 -22.273 13.986 1.00 46.75 83 HIS A CA 1
ATOM 702 C C . HIS A 1 83 ? -29.379 -20.844 14.409 1.00 46.75 83 HIS A C 1
ATOM 704 O O . HIS A 1 83 ? -29.987 -19.875 13.952 1.00 46.75 83 HIS A O 1
ATOM 710 N N . GLU A 1 84 ? -28.387 -20.730 15.299 1.00 52.19 84 GLU A N 1
ATOM 711 C CA . GLU A 1 84 ? -27.466 -19.600 15.328 1.00 52.19 84 GLU A CA 1
ATOM 712 C C . GLU A 1 84 ? -27.259 -19.199 13.867 1.00 52.19 84 GLU A C 1
ATOM 714 O O . GLU A 1 84 ? -26.807 -20.033 13.064 1.00 52.19 84 GLU A O 1
ATOM 719 N N . PRO A 1 85 ? -27.677 -17.989 13.454 1.00 46.84 85 PRO A N 1
ATOM 720 C CA . PRO A 1 85 ? -27.483 -17.596 12.084 1.00 46.84 85 PRO A CA 1
ATOM 721 C C . PRO A 1 85 ? -25.977 -17.624 11.904 1.00 46.84 85 PRO A C 1
ATOM 723 O O . PRO A 1 85 ? -25.256 -16.884 12.576 1.00 46.84 85 PRO A O 1
ATOM 726 N N . ILE A 1 86 ? -25.507 -18.509 11.023 1.00 52.84 86 ILE A N 1
ATOM 727 C CA . ILE A 1 86 ? -24.167 -18.446 10.466 1.00 52.84 86 ILE A CA 1
ATOM 728 C C . ILE A 1 86 ? -24.107 -17.045 9.872 1.00 52.84 86 ILE A C 1
ATOM 730 O O . ILE A 1 86 ? -24.552 -16.814 8.749 1.00 52.84 86 ILE A O 1
ATOM 734 N N . LYS A 1 87 ? -23.659 -16.070 10.671 1.00 52.28 87 LYS A N 1
ATOM 735 C CA . LYS A 1 87 ? -23.214 -14.784 10.177 1.00 52.28 87 LYS A CA 1
ATOM 736 C C . LYS A 1 87 ? -22.171 -15.212 9.181 1.00 52.28 87 LYS A C 1
ATOM 738 O O . LYS A 1 87 ? -21.146 -15.760 9.594 1.00 52.28 87 LYS A O 1
ATOM 743 N N . ASP A 1 88 ? -22.499 -15.072 7.896 1.00 54.62 88 ASP A N 1
ATOM 744 C CA . ASP A 1 88 ? -21.542 -15.178 6.811 1.00 54.62 88 ASP A CA 1
ATOM 745 C C . ASP A 1 88 ? -20.232 -14.640 7.368 1.00 54.62 88 ASP A C 1
ATOM 747 O O . ASP A 1 88 ? -20.224 -13.531 7.909 1.00 54.62 88 ASP A O 1
ATOM 751 N N . LEU A 1 89 ? -19.185 -15.465 7.402 1.00 60.44 89 LEU A N 1
ATOM 752 C CA . LEU A 1 89 ? -17.878 -15.072 7.920 1.00 60.44 89 LEU A CA 1
ATOM 753 C C . LEU A 1 89 ? -17.359 -13.964 6.999 1.00 60.44 89 LEU A C 1
ATOM 755 O O . LEU A 1 89 ? -16.606 -14.211 6.058 1.00 60.44 89 LEU A O 1
ATOM 759 N N . VAL A 1 90 ? -17.851 -12.744 7.203 1.00 70.44 90 VAL A N 1
ATOM 760 C CA . VAL A 1 90 ? -17.492 -11.573 6.429 1.00 70.44 90 VAL A CA 1
ATOM 761 C C . VAL A 1 90 ? -16.050 -11.301 6.799 1.00 70.44 90 VAL A C 1
ATOM 763 O O . VAL A 1 90 ? -15.736 -10.952 7.936 1.00 70.44 90 VAL A O 1
ATOM 766 N N . ASP A 1 91 ? -15.160 -11.519 5.836 1.00 85.00 91 ASP A N 1
ATOM 767 C CA . ASP A 1 91 ? -13.742 -11.288 6.039 1.00 85.00 91 ASP A CA 1
ATOM 768 C C . ASP A 1 91 ? -13.486 -9.784 6.192 1.00 85.00 91 ASP A C 1
ATOM 770 O O . ASP A 1 91 ? -13.401 -9.033 5.217 1.00 85.00 91 ASP A O 1
ATOM 774 N N . ILE A 1 92 ? -13.365 -9.340 7.444 1.00 86.94 92 ILE A N 1
ATOM 775 C CA . ILE A 1 92 ? -13.033 -7.957 7.803 1.00 86.94 92 ILE A CA 1
ATOM 776 C C . ILE A 1 92 ? -11.669 -7.525 7.243 1.00 86.94 92 ILE A C 1
ATOM 778 O O . ILE A 1 92 ? -11.413 -6.332 7.079 1.00 86.94 92 ILE A O 1
ATOM 782 N N . TYR A 1 93 ? -10.787 -8.474 6.908 1.00 88.69 93 TYR A N 1
ATOM 783 C CA . TYR A 1 93 ? -9.471 -8.185 6.342 1.00 88.69 93 TYR A CA 1
ATOM 784 C C . TYR A 1 93 ? -9.508 -7.933 4.837 1.00 88.69 93 TYR A C 1
ATOM 786 O O . TYR A 1 93 ? -8.502 -7.510 4.267 1.00 88.69 93 TYR A O 1
ATOM 794 N N . ASP A 1 94 ? -10.655 -8.129 4.192 1.00 88.50 94 ASP A N 1
ATOM 795 C CA .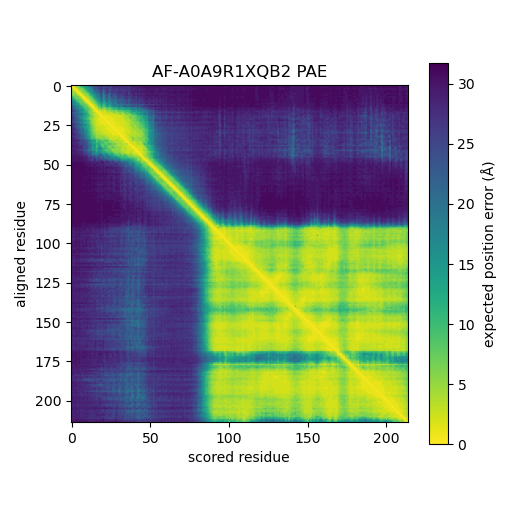 ASP A 1 94 ? -10.795 -7.941 2.762 1.00 88.50 94 ASP A CA 1
ATOM 796 C C . ASP A 1 94 ? -10.837 -6.443 2.384 1.00 88.50 94 ASP A C 1
ATOM 798 O O . ASP A 1 94 ? -11.800 -5.726 2.705 1.00 88.50 94 ASP A O 1
ATOM 802 N N . PRO A 1 95 ? -9.852 -5.951 1.603 1.00 88.44 95 PRO A N 1
ATOM 803 C CA . PRO A 1 95 ? -9.760 -4.538 1.258 1.00 88.44 95 PRO A CA 1
ATOM 804 C C . PRO A 1 95 ? -10.969 -3.980 0.507 1.00 88.44 95 PRO A C 1
ATOM 806 O O . PRO A 1 95 ? -11.183 -2.769 0.535 1.00 88.44 95 PRO A O 1
ATOM 809 N N . ARG A 1 96 ? -11.784 -4.793 -0.181 1.00 87.88 96 ARG A N 1
ATOM 810 C CA . ARG A 1 96 ? -12.959 -4.258 -0.900 1.00 87.88 96 ARG A CA 1
ATOM 811 C C . ARG A 1 96 ? -14.081 -3.835 0.047 1.00 87.88 96 ARG A C 1
ATOM 813 O O . ARG A 1 96 ? -14.984 -3.118 -0.379 1.00 87.88 96 ARG A O 1
ATOM 820 N N . ARG A 1 97 ? -14.044 -4.300 1.298 1.00 86.44 97 ARG A N 1
ATOM 821 C CA . ARG A 1 97 ? -15.115 -4.109 2.278 1.00 86.44 97 ARG A CA 1
ATOM 822 C C . ARG A 1 97 ? -14.786 -3.046 3.317 1.00 86.44 97 ARG A C 1
ATOM 824 O O . ARG A 1 97 ? -15.714 -2.526 3.918 1.00 86.44 97 ARG A O 1
ATOM 831 N N . TRP A 1 98 ? -13.523 -2.629 3.438 1.00 88.00 98 TRP A N 1
ATOM 832 C CA . TRP A 1 98 ? -13.086 -1.612 4.408 1.00 88.00 98 TRP A CA 1
ATOM 833 C C . TRP A 1 98 ? -13.857 -0.290 4.351 1.00 88.00 98 TRP A C 1
ATOM 835 O O . TRP A 1 98 ? -13.990 0.375 5.367 1.00 88.00 98 TRP A O 1
ATOM 845 N N . GLU A 1 99 ? -14.399 0.084 3.189 1.00 83.31 99 GLU A N 1
ATOM 846 C CA . GLU A 1 99 ? -15.210 1.305 3.045 1.00 83.31 99 GLU A CA 1
ATOM 847 C C . GLU A 1 99 ? -16.617 1.184 3.652 1.00 83.31 99 GLU A C 1
ATOM 849 O O . GLU A 1 99 ? -17.294 2.193 3.827 1.00 83.31 99 GLU A O 1
ATOM 854 N N . LYS A 1 100 ? -17.073 -0.040 3.934 1.00 85.12 100 LYS A N 1
ATOM 855 C CA . LYS A 1 100 ? -18.413 -0.354 4.449 1.00 85.12 100 LYS A CA 1
ATOM 856 C C . LYS A 1 100 ? -18.393 -0.887 5.883 1.00 85.12 100 LYS A C 1
ATOM 858 O O . LYS A 1 100 ? -19.451 -1.244 6.386 1.00 85.12 100 LYS A O 1
ATOM 863 N N . LEU A 1 101 ? -17.215 -0.982 6.500 1.00 87.56 101 LEU A N 1
ATOM 864 C CA . LEU A 1 101 ? -17.082 -1.460 7.871 1.00 87.56 101 LEU A CA 1
ATOM 865 C C . LEU A 1 101 ? -17.653 -0.437 8.856 1.00 87.56 101 LEU A C 1
ATOM 867 O O . LEU A 1 101 ? -17.518 0.775 8.669 1.00 87.56 101 LEU A O 1
ATOM 871 N N . ASN A 1 102 ? -18.261 -0.943 9.922 1.00 88.50 102 ASN A N 1
ATOM 872 C CA . ASN A 1 102 ? -18.723 -0.139 11.045 1.00 88.50 102 ASN A CA 1
ATOM 873 C C . ASN A 1 102 ? -17.544 0.284 11.935 1.00 88.50 102 ASN A C 1
ATOM 875 O O . ASN A 1 102 ? -16.447 -0.264 11.842 1.00 88.50 102 ASN A O 1
ATOM 879 N N . LEU A 1 103 ? -17.768 1.251 12.830 1.00 87.06 103 LEU A N 1
ATOM 880 C CA . LEU A 1 103 ? -16.714 1.771 13.713 1.00 87.06 103 LEU A CA 1
ATOM 881 C C . LEU A 1 103 ? -16.075 0.683 14.591 1.00 87.06 103 LEU A C 1
ATOM 883 O O . LEU A 1 103 ? -14.855 0.677 14.739 1.00 87.06 103 LEU A O 1
ATOM 887 N N . ASP A 1 104 ? -16.867 -0.259 15.105 1.00 89.06 104 ASP A N 1
ATOM 888 C CA . ASP A 1 104 ? -16.364 -1.359 15.937 1.00 89.06 104 ASP A CA 1
ATOM 889 C C . ASP A 1 104 ? -15.503 -2.341 15.129 1.00 89.06 104 ASP A C 1
ATOM 891 O O . ASP A 1 104 ? -14.431 -2.752 15.570 1.00 89.06 104 ASP A O 1
ATOM 895 N N . GLU A 1 105 ? -15.917 -2.661 13.900 1.00 89.94 105 GLU A N 1
ATOM 896 C CA . GLU A 1 105 ? -15.151 -3.518 12.989 1.00 89.94 105 GLU A CA 1
ATOM 897 C C . GLU A 1 105 ? -13.845 -2.845 12.561 1.00 89.94 105 GLU A C 1
ATOM 899 O O . GLU A 1 105 ? -12.800 -3.492 12.517 1.00 89.94 105 GLU A O 1
ATOM 904 N N . ILE A 1 106 ? -13.886 -1.534 12.294 1.00 89.56 106 ILE A N 1
ATOM 905 C CA . ILE A 1 106 ? -12.696 -0.726 12.017 1.00 89.56 106 ILE A CA 1
ATOM 906 C C . ILE A 1 106 ? -11.749 -0.754 13.215 1.00 89.56 106 ILE A C 1
ATOM 908 O O . ILE A 1 106 ? -10.551 -0.940 13.016 1.00 89.56 106 ILE A O 1
ATOM 912 N N . LYS A 1 107 ? -12.261 -0.601 14.442 1.00 90.00 107 LYS A N 1
ATOM 913 C CA . LYS A 1 107 ? -11.441 -0.646 15.657 1.00 90.00 107 LYS A CA 1
ATOM 914 C C . LYS A 1 107 ? -10.723 -1.989 15.786 1.00 90.00 107 LYS A C 1
ATOM 916 O O . LYS A 1 107 ? -9.499 -2.002 15.857 1.00 90.00 107 LYS A O 1
ATOM 921 N N . ILE A 1 108 ? -11.460 -3.098 15.691 1.00 90.62 108 ILE A N 1
ATOM 922 C CA . ILE A 1 108 ? -10.894 -4.458 15.744 1.00 90.62 108 ILE A CA 1
ATOM 923 C C . ILE A 1 108 ? -9.855 -4.672 14.634 1.00 90.62 108 ILE A C 1
ATOM 925 O O . ILE A 1 108 ? -8.806 -5.279 14.854 1.00 90.62 108 ILE A O 1
ATOM 929 N N . LEU A 1 109 ? -10.138 -4.189 13.423 1.00 90.75 109 LEU A N 1
ATOM 930 C CA . LEU A 1 109 ? -9.256 -4.341 12.270 1.00 90.75 109 LEU A CA 1
ATOM 931 C C . LEU A 1 109 ? -7.967 -3.514 12.404 1.00 90.75 109 LEU A C 1
ATOM 933 O O . LEU A 1 109 ? -6.906 -3.967 11.980 1.00 90.75 109 LEU A O 1
ATOM 937 N N . VAL A 1 110 ? -8.050 -2.305 12.965 1.00 90.81 110 VAL A N 1
ATOM 938 C CA . VAL A 1 110 ? -6.889 -1.438 13.214 1.00 90.81 110 VAL A CA 1
ATOM 939 C C . VAL A 1 110 ? -6.031 -1.997 14.346 1.00 90.81 110 VAL A C 1
ATOM 941 O O . VAL A 1 110 ? -4.817 -2.061 14.180 1.00 90.81 110 VAL A O 1
ATOM 944 N N . GLU A 1 111 ? -6.653 -2.458 15.431 1.00 90.25 111 GLU A N 1
ATOM 945 C CA . GLU A 1 111 ? -5.986 -3.051 16.598 1.00 90.25 111 GLU A CA 1
ATOM 946 C C . GLU A 1 111 ? -5.215 -4.327 16.233 1.00 90.25 111 GLU A C 1
ATOM 948 O O . GLU A 1 111 ? -4.060 -4.502 16.611 1.00 90.25 111 GLU A O 1
ATOM 953 N N . LYS A 1 112 ? -5.814 -5.204 15.418 1.00 89.44 112 LYS A N 1
ATOM 954 C CA . LYS A 1 112 ? -5.133 -6.413 14.919 1.00 89.44 112 LYS A CA 1
ATOM 955 C C . LYS A 1 112 ? -4.168 -6.137 13.764 1.00 89.44 112 LYS A C 1
ATOM 957 O O . LYS A 1 112 ? -3.345 -6.991 13.434 1.00 89.44 112 LYS A O 1
ATOM 962 N N . GLY A 1 113 ? -4.299 -4.979 13.124 1.00 88.81 113 GLY A N 1
ATOM 963 C CA . GLY A 1 113 ? -3.586 -4.615 11.910 1.00 88.81 113 GLY A CA 1
ATOM 964 C C . GLY A 1 113 ? -4.053 -5.373 10.655 1.00 88.81 113 GLY A C 1
ATOM 965 O O . GLY A 1 113 ? -4.771 -6.378 10.717 1.00 88.81 113 GLY A O 1
ATOM 966 N N . PRO A 1 114 ? -3.644 -4.904 9.463 1.00 90.56 114 PRO A N 1
ATOM 967 C CA . PRO A 1 114 ? -3.985 -5.570 8.217 1.00 90.56 114 PRO A CA 1
ATOM 968 C C . PRO A 1 114 ? -3.330 -6.950 8.104 1.00 90.56 114 PRO A C 1
ATOM 970 O O . PRO A 1 114 ? -2.116 -7.103 8.243 1.00 90.56 114 PRO A O 1
ATOM 973 N N . LYS A 1 115 ? -4.119 -7.950 7.711 1.00 90.44 115 LYS A N 1
ATOM 974 C CA . LYS A 1 115 ? -3.600 -9.277 7.385 1.00 90.44 115 LYS A CA 1
ATOM 975 C C . LYS A 1 115 ? -3.013 -9.283 5.976 1.00 90.44 115 LYS A C 1
ATOM 977 O O . LYS A 1 115 ? -3.697 -8.976 5.000 1.00 90.44 115 LYS A O 1
ATOM 982 N N . ARG A 1 116 ? -1.741 -9.668 5.858 1.00 91.06 116 ARG A N 1
ATOM 983 C CA . ARG A 1 116 ? -1.100 -9.936 4.564 1.00 91.06 116 ARG A CA 1
ATOM 984 C C . ARG A 1 116 ? -1.059 -11.431 4.303 1.00 91.06 116 ARG A C 1
ATOM 986 O O . ARG A 1 116 ? -0.683 -12.203 5.179 1.00 91.06 116 ARG A O 1
ATOM 993 N N . ASP A 1 117 ? -1.382 -11.824 3.078 1.00 87.62 117 ASP A N 1
ATOM 994 C CA . ASP A 1 117 ? -1.185 -13.198 2.633 1.00 87.62 117 ASP A CA 1
ATOM 995 C C . ASP A 1 117 ? 0.302 -13.435 2.316 1.00 87.62 117 ASP A C 1
ATOM 997 O O . ASP A 1 117 ? 0.826 -12.971 1.298 1.00 87.62 117 ASP A O 1
ATOM 1001 N N . SER A 1 118 ? 0.992 -14.139 3.216 1.00 86.12 118 SER A N 1
ATOM 1002 C CA . SER A 1 118 ? 2.407 -14.497 3.079 1.00 86.12 118 SER A CA 1
ATOM 1003 C C . SER A 1 118 ? 2.661 -15.558 2.005 1.00 86.12 118 SER A C 1
ATOM 1005 O O . SER A 1 118 ? 3.795 -15.680 1.538 1.00 86.12 118 SER A O 1
ATOM 1007 N N . SER A 1 119 ? 1.629 -16.283 1.555 1.00 90.06 119 SER A N 1
ATOM 1008 C CA . SER A 1 119 ? 1.746 -17.247 0.458 1.00 90.06 119 SER A CA 1
ATOM 1009 C C . SER A 1 119 ? 1.938 -16.560 -0.898 1.00 90.06 119 SER A C 1
ATOM 1011 O O . SER A 1 119 ? 2.374 -17.201 -1.860 1.00 90.06 119 SER A O 1
ATOM 1013 N N . ILE A 1 120 ? 1.610 -15.270 -1.015 1.00 90.12 120 ILE A N 1
ATOM 1014 C CA . ILE A 1 120 ? 1.702 -14.528 -2.272 1.00 90.12 120 ILE A CA 1
ATOM 1015 C C . ILE A 1 120 ? 3.062 -13.855 -2.366 1.00 90.12 120 ILE A C 1
ATOM 1017 O O . ILE A 1 120 ? 3.270 -12.777 -1.823 1.00 90.12 120 ILE A O 1
ATOM 1021 N N . MET A 1 121 ? 3.965 -14.443 -3.147 1.00 94.25 121 MET A N 1
ATOM 1022 C CA . MET A 1 121 ? 5.246 -13.806 -3.477 1.00 94.25 121 MET A CA 1
ATOM 1023 C C . MET A 1 121 ? 5.135 -12.819 -4.643 1.00 94.25 121 MET A C 1
ATOM 1025 O O . MET A 1 121 ? 5.822 -11.794 -4.669 1.00 94.25 121 MET A O 1
ATOM 1029 N N . TYR A 1 122 ? 4.261 -13.121 -5.604 1.00 95.19 122 TYR A N 1
ATOM 1030 C CA . TYR A 1 122 ? 4.093 -12.353 -6.832 1.00 95.19 122 TYR A CA 1
ATOM 1031 C C . TYR A 1 122 ? 2.630 -12.304 -7.264 1.00 95.19 122 TYR A C 1
ATOM 1033 O O . TYR A 1 122 ? 1.904 -13.288 -7.120 1.00 95.19 122 TYR A O 1
ATOM 1041 N N . GLY A 1 123 ? 2.231 -11.169 -7.836 1.00 93.88 123 GLY A N 1
ATOM 1042 C CA . GLY A 1 123 ? 0.952 -11.026 -8.530 1.00 93.88 123 GLY A CA 1
ATOM 1043 C C . GLY A 1 123 ? 0.996 -11.563 -9.968 1.00 93.88 123 GLY A C 1
ATOM 1044 O O . GLY A 1 123 ? 2.060 -11.980 -10.448 1.00 93.88 123 GLY A O 1
ATOM 1045 N N . PRO A 1 124 ? -0.141 -11.541 -10.681 1.00 95.31 124 PRO A N 1
ATOM 1046 C CA . PRO A 1 124 ? -0.177 -11.803 -12.111 1.00 95.31 124 PRO A CA 1
ATOM 1047 C C . PRO A 1 124 ? 0.643 -10.759 -12.882 1.00 95.31 124 PRO A C 1
ATOM 1049 O O . PRO A 1 124 ? 0.876 -9.641 -12.421 1.00 95.31 124 PRO A O 1
ATOM 1052 N N . TYR A 1 125 ? 1.103 -11.143 -14.070 1.00 94.75 125 TYR A N 1
ATOM 1053 C CA . TYR A 1 125 ? 1.756 -10.214 -14.984 1.00 94.75 125 TYR A CA 1
ATOM 1054 C C . TYR A 1 125 ? 0.730 -9.307 -15.657 1.00 94.75 125 TYR A C 1
ATOM 1056 O O . TYR A 1 125 ? -0.307 -9.765 -16.135 1.00 94.75 125 TYR A O 1
ATOM 1064 N N . ASP A 1 126 ? 1.058 -8.024 -15.740 1.00 92.69 126 ASP A N 1
ATOM 1065 C CA . ASP A 1 126 ? 0.358 -7.076 -16.584 1.00 92.69 126 ASP A CA 1
ATOM 1066 C C . ASP A 1 126 ? 0.744 -7.264 -18.062 1.00 92.69 126 ASP A C 1
ATOM 1068 O O . ASP A 1 126 ? 1.654 -8.014 -18.432 1.00 92.69 126 ASP A O 1
ATOM 1072 N N . LYS A 1 127 ? 0.069 -6.513 -18.933 1.00 93.19 127 LYS A N 1
ATOM 1073 C CA . LYS A 1 127 ? 0.329 -6.494 -20.381 1.00 93.19 127 LYS A CA 1
ATOM 1074 C C . LYS A 1 127 ? 1.745 -6.044 -20.778 1.00 93.19 127 LYS A C 1
ATOM 1076 O O . LYS A 1 127 ? 2.109 -6.166 -21.943 1.00 93.19 127 LYS A O 1
ATOM 1081 N N . PHE A 1 128 ? 2.522 -5.495 -19.847 1.00 93.38 128 PHE A N 1
ATOM 1082 C CA . PHE A 1 128 ? 3.893 -5.029 -20.045 1.00 93.38 128 PHE A CA 1
ATOM 1083 C C . PHE A 1 128 ? 4.929 -5.941 -19.365 1.00 93.38 128 PHE A C 1
ATOM 1085 O O . PHE A 1 128 ? 6.104 -5.575 -19.292 1.00 93.38 128 PHE A O 1
ATOM 1092 N N . GLY A 1 129 ? 4.522 -7.110 -18.855 1.00 93.44 129 GLY A N 1
ATOM 1093 C CA . GLY A 1 129 ? 5.412 -8.050 -18.169 1.00 93.44 129 GLY A CA 1
ATOM 1094 C C . GLY A 1 129 ? 5.863 -7.583 -16.781 1.00 93.44 129 GLY A C 1
ATOM 1095 O O . GLY A 1 129 ? 6.867 -8.068 -16.259 1.00 93.44 129 GLY A O 1
ATOM 1096 N N . ARG A 1 130 ? 5.140 -6.647 -16.161 1.00 95.19 130 ARG A N 1
ATOM 1097 C CA . ARG A 1 130 ? 5.371 -6.158 -14.793 1.00 95.19 130 ARG A CA 1
ATOM 1098 C C . ARG A 1 130 ? 4.318 -6.736 -13.858 1.00 95.19 130 ARG A C 1
ATOM 1100 O O . ARG A 1 130 ? 3.242 -7.119 -14.293 1.00 95.19 130 ARG A O 1
ATOM 1107 N N . ARG A 1 131 ? 4.628 -6.823 -12.569 1.00 95.62 131 ARG A N 1
ATOM 1108 C CA . ARG A 1 131 ? 3.728 -7.418 -11.576 1.00 95.62 131 ARG A CA 1
ATOM 1109 C C . ARG A 1 131 ? 4.007 -6.898 -10.182 1.00 95.62 131 ARG A C 1
ATOM 1111 O O . ARG A 1 131 ? 5.099 -6.390 -9.909 1.00 95.62 131 ARG A O 1
ATOM 1118 N N . PHE A 1 132 ? 3.052 -7.120 -9.290 1.00 96.00 132 PHE A N 1
ATOM 1119 C CA . PHE A 1 132 ? 3.297 -7.041 -7.860 1.00 96.00 132 PHE A CA 1
ATOM 1120 C C . PHE A 1 132 ? 4.381 -8.045 -7.418 1.00 96.00 132 PHE A C 1
ATOM 1122 O O . PHE A 1 132 ? 4.478 -9.163 -7.931 1.00 96.00 132 PHE A O 1
ATOM 1129 N N . SER A 1 133 ? 5.185 -7.635 -6.439 1.00 95.38 133 SER A N 1
ATOM 1130 C CA . SER A 1 133 ? 6.196 -8.445 -5.760 1.00 95.38 133 SER A CA 1
ATOM 1131 C C . SER A 1 133 ? 6.211 -8.065 -4.285 1.00 95.38 133 SER A C 1
ATOM 1133 O O . SER A 1 133 ? 6.157 -6.874 -3.961 1.00 95.38 133 SER A O 1
ATOM 1135 N N . THR A 1 134 ? 6.374 -9.044 -3.395 1.00 94.75 134 THR A N 1
ATOM 1136 C CA . THR A 1 134 ? 6.510 -8.815 -1.942 1.00 94.75 134 THR A CA 1
ATOM 1137 C C . THR A 1 134 ? 7.680 -7.915 -1.569 1.00 94.75 134 THR A C 1
ATOM 1139 O O . THR A 1 134 ? 7.678 -7.319 -0.495 1.00 94.75 134 THR A O 1
ATOM 1142 N N . ALA A 1 135 ? 8.652 -7.728 -2.469 1.00 93.44 135 ALA A N 1
ATOM 1143 C CA . ALA A 1 135 ? 9.708 -6.732 -2.301 1.00 93.44 135 ALA A CA 1
ATOM 1144 C C . ALA A 1 135 ? 9.157 -5.310 -2.078 1.00 93.44 135 ALA A C 1
ATOM 1146 O O . ALA A 1 135 ? 9.825 -4.500 -1.441 1.00 93.44 135 ALA A O 1
ATOM 1147 N N . LEU A 1 136 ? 7.940 -5.012 -2.553 1.00 93.50 136 LEU A N 1
ATOM 1148 C CA . LEU A 1 136 ? 7.278 -3.728 -2.330 1.00 93.50 136 LEU A CA 1
ATOM 1149 C C . LEU A 1 136 ? 6.949 -3.479 -0.850 1.00 93.50 136 LEU A C 1
ATOM 1151 O O . LEU A 1 136 ? 6.894 -2.322 -0.441 1.00 93.50 136 LEU A O 1
ATOM 1155 N N . TYR A 1 137 ? 6.780 -4.521 -0.033 1.00 94.25 137 TYR A N 1
ATOM 1156 C CA . TYR A 1 137 ? 6.549 -4.350 1.403 1.00 94.25 137 TYR A CA 1
ATOM 1157 C C . TYR A 1 137 ? 7.779 -3.831 2.135 1.00 94.25 137 TYR A C 1
ATOM 1159 O O . TYR A 1 137 ? 7.641 -3.182 3.159 1.00 94.25 137 TYR A O 1
ATOM 1167 N N . LYS A 1 138 ? 8.980 -4.007 1.584 1.00 92.94 138 LYS A N 1
ATOM 1168 C CA . LYS A 1 138 ? 10.209 -3.545 2.227 1.00 92.94 138 LYS A CA 1
ATOM 1169 C C . LYS A 1 138 ? 10.660 -2.219 1.623 1.00 92.94 138 LYS A C 1
ATOM 1171 O O . LYS A 1 138 ? 10.665 -2.027 0.404 1.00 92.94 138 LYS A O 1
ATOM 1176 N N . ARG A 1 139 ? 11.080 -1.291 2.478 1.00 91.06 139 ARG A N 1
ATOM 1177 C CA . ARG A 1 139 ? 11.799 -0.077 2.080 1.00 91.06 139 ARG A CA 1
ATOM 1178 C C . ARG A 1 139 ? 13.232 -0.150 2.582 1.00 91.06 139 ARG A C 1
ATOM 1180 O O . ARG A 1 139 ? 13.472 -0.545 3.716 1.00 91.06 139 ARG A O 1
ATOM 1187 N N . THR A 1 140 ? 14.173 0.245 1.736 1.00 89.38 140 THR A N 1
ATOM 1188 C CA . THR A 1 140 ? 15.560 0.462 2.152 1.00 89.38 140 THR A CA 1
ATOM 1189 C C . THR A 1 140 ? 15.722 1.924 2.535 1.00 89.38 140 THR A C 1
ATOM 1191 O O . THR A 1 140 ? 15.416 2.812 1.733 1.00 89.38 140 THR A O 1
ATOM 1194 N N . LEU A 1 141 ? 16.157 2.152 3.767 1.00 86.06 141 LEU A N 1
ATOM 1195 C CA . LEU A 1 141 ? 16.477 3.460 4.319 1.00 86.06 141 LEU A CA 1
ATOM 1196 C C . LEU A 1 141 ? 17.858 3.937 3.833 1.00 86.06 141 LEU A C 1
ATOM 1198 O O . LEU A 1 141 ? 18.615 3.194 3.207 1.00 86.06 141 LEU A O 1
ATOM 1202 N N . THR A 1 142 ? 18.192 5.202 4.089 1.00 86.94 142 THR A N 1
ATOM 1203 C CA . THR A 1 142 ? 19.488 5.799 3.704 1.00 86.94 142 THR A CA 1
ATOM 1204 C C . THR A 1 142 ? 20.671 5.167 4.434 1.00 86.94 142 THR A C 1
ATOM 1206 O O . THR A 1 142 ? 21.765 5.113 3.879 1.00 86.94 142 THR A O 1
ATOM 1209 N N . ASN A 1 143 ? 20.438 4.640 5.635 1.00 91.38 143 ASN A N 1
ATOM 1210 C CA . ASN A 1 143 ? 21.382 3.844 6.420 1.00 91.38 143 ASN A CA 1
ATOM 1211 C C . ASN A 1 143 ? 21.490 2.376 5.946 1.00 91.38 143 ASN A C 1
ATOM 1213 O O . ASN A 1 143 ? 22.110 1.567 6.623 1.00 91.38 143 ASN A O 1
ATOM 1217 N N . LEU A 1 144 ? 20.906 2.029 4.788 1.00 89.38 144 LEU A N 1
ATOM 1218 C CA . LEU A 1 144 ? 20.856 0.680 4.201 1.00 89.38 144 LEU A CA 1
ATOM 1219 C C . LEU A 1 144 ? 20.008 -0.343 4.972 1.00 89.38 144 LEU A C 1
ATOM 1221 O O . LEU A 1 144 ? 19.873 -1.483 4.517 1.00 89.38 144 LEU A O 1
ATOM 1225 N N . GLU A 1 145 ? 19.372 0.051 6.072 1.00 91.75 145 GLU A N 1
ATOM 1226 C CA . GLU A 1 145 ? 18.460 -0.821 6.802 1.00 91.75 145 GLU A CA 1
ATOM 1227 C C . GLU A 1 145 ? 17.186 -1.075 5.996 1.00 91.75 145 GLU A C 1
ATOM 1229 O O . GLU A 1 145 ? 16.699 -0.226 5.239 1.00 91.75 145 GLU A O 1
ATOM 1234 N N . LYS A 1 146 ? 16.635 -2.280 6.149 1.00 90.56 146 LYS A N 1
ATOM 1235 C CA . LYS A 1 146 ? 15.367 -2.669 5.534 1.00 90.56 146 LYS A CA 1
ATOM 1236 C C . LYS A 1 146 ? 14.268 -2.568 6.581 1.00 90.56 146 LYS A C 1
ATOM 1238 O O . LYS A 1 146 ? 14.276 -3.314 7.549 1.00 90.56 146 LYS A O 1
ATOM 1243 N N . CYS A 1 147 ? 13.317 -1.681 6.339 1.00 90.69 147 CYS A N 1
ATOM 1244 C CA . CYS A 1 147 ? 12.144 -1.464 7.176 1.00 90.69 147 CYS A CA 1
ATOM 1245 C C . CYS A 1 147 ? 10.903 -2.009 6.450 1.00 90.69 147 CYS A C 1
ATOM 1247 O O . CYS A 1 147 ? 10.780 -1.838 5.230 1.00 90.69 147 CYS A O 1
ATOM 1249 N N . ASP A 1 148 ? 10.016 -2.698 7.167 1.00 91.69 148 ASP A N 1
ATOM 1250 C CA . ASP A 1 148 ? 8.761 -3.199 6.602 1.00 91.69 148 ASP A CA 1
ATOM 1251 C C . ASP A 1 148 ? 7.691 -2.098 6.565 1.00 91.69 148 ASP A C 1
ATOM 1253 O O . ASP A 1 148 ? 7.629 -1.221 7.423 1.00 91.69 148 ASP A O 1
ATOM 1257 N N . ARG A 1 149 ? 6.849 -2.116 5.533 1.00 92.19 149 ARG A N 1
ATOM 1258 C CA . ARG A 1 149 ? 5.730 -1.187 5.346 1.00 92.19 149 ARG A CA 1
ATOM 1259 C C . ARG A 1 149 ? 4.452 -1.816 5.861 1.00 92.19 149 ARG A C 1
ATOM 1261 O O . ARG A 1 149 ? 3.571 -2.113 5.055 1.00 92.19 149 ARG A O 1
ATOM 1268 N N . GLU A 1 150 ? 4.372 -2.069 7.161 1.00 89.88 150 GLU A N 1
ATOM 1269 C CA . GLU A 1 150 ? 3.327 -2.864 7.846 1.00 89.88 150 GLU A CA 1
ATOM 1270 C C . GLU A 1 150 ? 1.896 -2.582 7.355 1.00 89.88 150 GLU A C 1
ATOM 1272 O O . GLU A 1 150 ? 1.111 -3.495 7.128 1.00 89.88 150 GLU A O 1
ATOM 1277 N N . TRP A 1 151 ? 1.604 -1.324 7.036 1.00 91.38 151 TRP A N 1
ATOM 1278 C CA . TRP A 1 151 ? 0.292 -0.857 6.588 1.00 91.38 151 TRP A CA 1
ATOM 1279 C C . TRP A 1 151 ? -0.001 -1.007 5.084 1.00 91.38 151 TRP A C 1
ATOM 1281 O O . TRP A 1 151 ? -1.079 -0.631 4.622 1.00 91.38 151 TRP A O 1
ATOM 1291 N N . LEU A 1 152 ? 0.941 -1.507 4.285 1.00 93.81 152 LEU A N 1
ATOM 1292 C CA . LEU A 1 152 ? 0.767 -1.730 2.850 1.00 93.81 152 LEU A CA 1
ATOM 1293 C C . LEU A 1 152 ? 0.207 -3.134 2.598 1.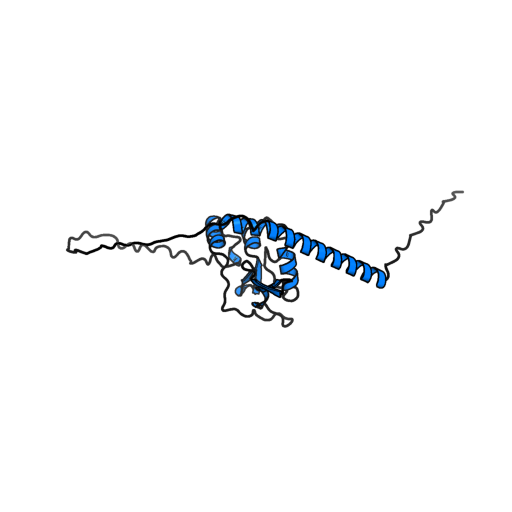00 93.81 152 LEU A C 1
ATOM 1295 O O . LEU A 1 152 ? 0.786 -4.122 3.054 1.00 93.81 152 LEU A O 1
ATOM 1299 N N . VAL A 1 153 ? -0.877 -3.226 1.825 1.00 94.62 153 VAL A N 1
ATOM 1300 C CA . VAL A 1 153 ? -1.612 -4.481 1.591 1.00 94.62 153 VAL A CA 1
ATOM 1301 C C . VAL A 1 153 ? -1.865 -4.687 0.106 1.00 94.62 153 VAL A C 1
ATOM 1303 O O . VAL A 1 153 ? -2.364 -3.794 -0.577 1.00 94.62 153 VAL A O 1
ATOM 1306 N N . TYR A 1 154 ? -1.543 -5.875 -0.399 1.00 94.88 154 TYR A N 1
ATOM 1307 C CA . TYR A 1 154 ? -1.901 -6.311 -1.746 1.00 94.88 154 TYR A CA 1
ATOM 1308 C C . TYR A 1 154 ? -3.159 -7.182 -1.716 1.00 94.88 154 TYR A C 1
ATOM 1310 O O . TYR A 1 154 ? -3.222 -8.161 -0.978 1.00 94.88 154 TYR A O 1
ATOM 1318 N N . SER A 1 155 ? -4.143 -6.852 -2.553 1.00 93.19 155 SER A N 1
ATOM 1319 C CA . SER A 1 155 ? -5.312 -7.698 -2.799 1.00 93.19 155 SER A CA 1
ATOM 1320 C C . SER A 1 155 ? -5.095 -8.503 -4.075 1.00 93.19 155 SER A C 1
ATOM 1322 O O . SER A 1 155 ? -5.078 -7.934 -5.170 1.00 93.19 155 SER A O 1
ATOM 1324 N N . LYS A 1 156 ? -4.986 -9.830 -3.941 1.00 91.62 156 LYS A N 1
ATOM 1325 C CA . LYS A 1 156 ? -4.886 -10.764 -5.075 1.00 91.62 156 LYS A CA 1
ATOM 1326 C C . LYS A 1 156 ? -6.085 -10.664 -6.004 1.00 91.62 156 LYS A C 1
ATOM 1328 O O . LYS A 1 156 ? -5.938 -10.706 -7.219 1.00 91.62 156 LYS A O 1
ATOM 1333 N N . GLU A 1 157 ? -7.272 -10.539 -5.423 1.00 90.19 157 GLU A N 1
ATOM 1334 C CA . GLU A 1 157 ? -8.507 -10.578 -6.191 1.00 90.19 157 GLU A CA 1
ATOM 1335 C C . GLU A 1 157 ? -8.684 -9.344 -7.080 1.00 90.19 157 GLU A C 1
ATOM 1337 O O . GLU A 1 157 ? -9.330 -9.426 -8.121 1.00 90.19 157 GLU A O 1
ATOM 1342 N N . LEU A 1 158 ? -8.198 -8.178 -6.638 1.00 91.19 158 LEU A N 1
ATOM 1343 C CA . LEU A 1 158 ? -8.259 -6.946 -7.428 1.00 91.19 158 LEU A CA 1
ATOM 1344 C C . LEU A 1 158 ? -6.980 -6.687 -8.236 1.00 91.19 158 LEU A C 1
ATOM 1346 O O . LEU A 1 158 ? -6.985 -5.791 -9.080 1.00 91.19 158 LEU A O 1
ATOM 1350 N N . ASP A 1 159 ? -5.904 -7.423 -7.948 1.00 93.88 159 ASP A N 1
ATOM 1351 C CA . ASP A 1 159 ? -4.540 -7.145 -8.398 1.00 93.88 159 ASP A CA 1
ATOM 1352 C C . ASP A 1 159 ? -4.124 -5.687 -8.136 1.00 93.88 159 ASP A C 1
ATOM 1354 O O . ASP A 1 159 ? -3.689 -4.965 -9.031 1.00 93.88 159 ASP A O 1
ATOM 1358 N N . ARG A 1 160 ? -4.322 -5.204 -6.899 1.00 94.25 160 ARG A N 1
ATOM 1359 C CA . ARG A 1 160 ? -3.994 -3.818 -6.506 1.00 94.25 160 ARG A CA 1
ATOM 1360 C C . ARG A 1 160 ? -3.408 -3.737 -5.111 1.00 94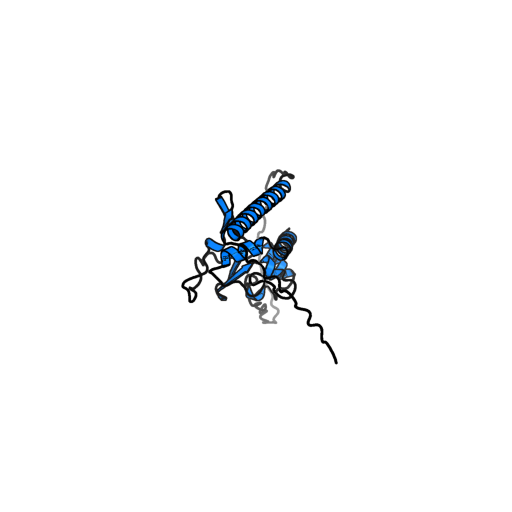.25 160 ARG A C 1
ATOM 1362 O O . ARG A 1 160 ? -3.695 -4.566 -4.250 1.00 94.25 160 ARG A O 1
ATOM 1369 N N . VAL A 1 161 ? -2.632 -2.684 -4.888 1.00 94.38 161 VAL A N 1
ATOM 1370 C CA . VAL A 1 161 ? -2.059 -2.349 -3.583 1.00 94.38 161 VAL A CA 1
ATOM 1371 C C . VAL A 1 161 ? -2.812 -1.185 -2.949 1.00 94.38 161 VAL A C 1
ATOM 1373 O O . VAL A 1 161 ? -3.142 -0.207 -3.621 1.00 94.38 161 VAL A O 1
ATOM 1376 N N . PHE A 1 162 ? -3.033 -1.277 -1.646 1.00 93.31 162 PHE A N 1
ATOM 1377 C CA . PHE A 1 162 ? -3.707 -0.282 -0.827 1.00 93.31 162 PHE A CA 1
ATOM 1378 C C . PHE A 1 162 ? -2.836 0.096 0.361 1.00 93.31 162 PHE A C 1
ATOM 1380 O O . PHE A 1 162 ? -2.073 -0.727 0.871 1.00 93.31 162 PHE A O 1
ATOM 1387 N N . TYR A 1 163 ? -2.983 1.335 0.819 1.00 92.19 163 TYR A N 1
ATOM 1388 C CA . TYR A 1 163 ? -2.449 1.745 2.108 1.00 92.19 163 TYR A CA 1
ATOM 1389 C C . TYR A 1 163 ? -3.574 1.691 3.144 1.00 92.19 163 TYR A C 1
ATOM 1391 O O . TYR A 1 163 ? -4.521 2.475 3.071 1.00 92.19 163 TYR A O 1
ATOM 1399 N N . PHE A 1 164 ? -3.469 0.760 4.091 1.00 91.94 164 PHE A N 1
ATOM 1400 C CA . PHE A 1 164 ? -4.525 0.378 5.032 1.00 91.94 164 PHE A CA 1
ATOM 1401 C C . PHE A 1 164 ? -5.167 1.580 5.729 1.00 91.94 164 PHE A C 1
ATOM 1403 O O . PHE A 1 164 ? -6.340 1.870 5.504 1.00 91.94 164 PHE A O 1
ATOM 1410 N N . CYS A 1 165 ? -4.373 2.347 6.480 1.00 89.88 165 CYS A N 1
ATOM 1411 C CA . CYS A 1 165 ? -4.872 3.484 7.254 1.00 89.88 165 CYS A CA 1
ATOM 1412 C C . CYS A 1 165 ? -5.593 4.519 6.392 1.00 89.88 165 CYS A C 1
ATOM 1414 O O . CYS A 1 165 ? -6.593 5.106 6.797 1.00 89.88 165 CYS A O 1
ATOM 1416 N N . CYS A 1 166 ? -5.090 4.748 5.182 1.00 90.31 166 CYS A N 1
ATOM 1417 C CA . CYS A 1 166 ? -5.645 5.752 4.289 1.00 90.31 166 CYS A CA 1
ATOM 1418 C C . CYS A 1 166 ? -6.948 5.293 3.643 1.00 90.31 166 CYS A C 1
ATOM 1420 O O . CYS A 1 166 ? -7.816 6.125 3.394 1.00 90.31 166 CYS A O 1
ATOM 1422 N N . LYS A 1 167 ? -7.085 3.987 3.401 1.00 89.50 167 LYS A N 1
ATOM 1423 C CA . LYS A 1 167 ? -8.313 3.401 2.879 1.00 89.50 167 LYS A CA 1
ATOM 1424 C C . LYS A 1 167 ? -9.418 3.348 3.932 1.00 89.50 167 LYS A C 1
ATOM 1426 O O . LYS A 1 167 ? -10.551 3.689 3.618 1.00 89.50 167 LYS A O 1
ATOM 1431 N N . VAL A 1 168 ? -9.078 2.969 5.164 1.00 89.44 168 VAL A N 1
ATOM 1432 C CA . VAL A 1 168 ? -10.026 2.862 6.286 1.00 89.44 168 VAL A CA 1
ATOM 1433 C C . VAL A 1 168 ? -10.528 4.240 6.728 1.00 89.44 168 VAL A C 1
ATOM 1435 O O . VAL A 1 168 ? -11.728 4.470 6.807 1.00 89.44 168 VAL A O 1
ATOM 1438 N N . PHE A 1 169 ? -9.628 5.204 6.945 1.00 86.06 169 PHE A N 1
ATOM 1439 C CA . PHE A 1 169 ? -9.991 6.545 7.431 1.00 86.06 169 PHE A CA 1
ATOM 1440 C C . PHE A 1 169 ? -10.221 7.568 6.314 1.00 86.06 169 PHE A C 1
ATOM 1442 O O . PHE A 1 169 ? -10.033 8.777 6.515 1.00 86.06 169 PHE A O 1
ATOM 1449 N N . ARG A 1 170 ? -10.595 7.097 5.121 1.00 77.94 170 ARG A N 1
ATOM 1450 C CA . ARG A 1 170 ? -10.786 7.936 3.939 1.00 77.94 170 ARG A CA 1
ATOM 1451 C C . ARG A 1 170 ? -11.772 9.072 4.234 1.00 77.94 170 ARG A C 1
ATOM 1453 O O . ARG A 1 170 ? -12.911 8.848 4.631 1.00 77.94 170 ARG A O 1
ATOM 1460 N N . LYS A 1 171 ? -11.348 10.314 3.981 1.00 65.94 171 LYS A N 1
ATOM 1461 C CA . LYS A 1 171 ? -12.205 11.508 4.059 1.00 65.94 171 LYS A CA 1
ATOM 1462 C C . LYS A 1 171 ? -12.522 12.004 2.644 1.00 65.94 171 LYS A C 1
ATOM 1464 O O . LYS A 1 171 ? -11.663 12.576 1.982 1.00 65.94 171 LYS A O 1
ATOM 1469 N N . GLY A 1 172 ? -13.761 11.814 2.190 1.00 66.12 172 GLY A N 1
ATOM 1470 C CA . GLY A 1 172 ? -14.260 12.368 0.923 1.00 66.12 172 GLY A CA 1
ATOM 1471 C C . GLY A 1 172 ? -13.782 11.655 -0.356 1.00 66.12 172 GLY A C 1
ATOM 1472 O O . GLY A 1 172 ? -13.509 10.450 -0.375 1.00 66.12 172 GLY A O 1
ATOM 1473 N N . ILE A 1 173 ? -13.738 12.395 -1.472 1.00 62.66 173 ILE A N 1
ATOM 1474 C CA . ILE A 1 173 ? -13.359 11.868 -2.796 1.00 62.66 173 ILE A CA 1
ATOM 1475 C C . ILE A 1 173 ? -11.853 11.575 -2.816 1.00 62.66 173 ILE A C 1
ATOM 1477 O O . ILE A 1 173 ? -11.049 12.445 -2.483 1.00 62.66 173 ILE A O 1
ATOM 1481 N N . SER A 1 174 ? -11.475 10.358 -3.218 1.00 62.25 174 SER A N 1
ATOM 1482 C CA . SER A 1 174 ? -10.085 9.901 -3.265 1.00 62.25 174 SER A CA 1
ATOM 1483 C C . SER A 1 174 ? -9.272 10.777 -4.215 1.00 62.25 174 SER A C 1
ATOM 1485 O O . SER A 1 174 ? -9.511 10.787 -5.424 1.00 62.25 174 SER A O 1
ATOM 1487 N N . LYS A 1 175 ? -8.305 11.517 -3.668 1.00 62.28 175 LYS A N 1
ATOM 1488 C CA . LYS A 1 175 ? -7.342 12.298 -4.462 1.00 62.28 175 LYS A CA 1
ATOM 1489 C C . LYS A 1 175 ? -6.168 11.436 -4.932 1.00 62.28 175 LYS A C 1
ATOM 1491 O O . LYS A 1 175 ? -5.414 11.845 -5.815 1.00 62.28 175 LYS A O 1
ATOM 1496 N N . GLY A 1 176 ? -6.011 10.243 -4.360 1.00 65.94 176 GLY A N 1
ATOM 1497 C CA . GLY A 1 176 ? -5.029 9.249 -4.760 1.00 65.94 176 GLY A CA 1
ATOM 1498 C C . GLY A 1 176 ? -5.664 7.905 -5.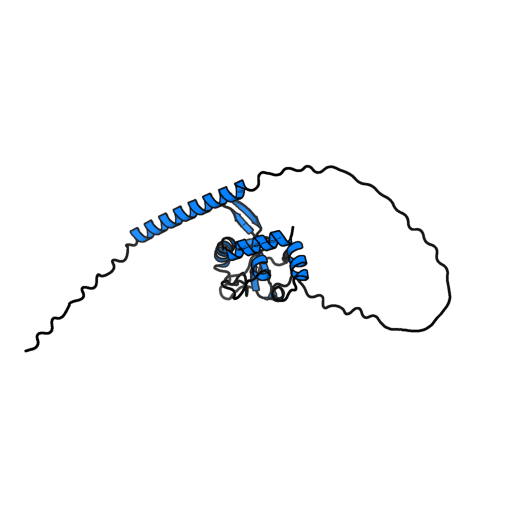112 1.00 65.94 176 GLY A C 1
ATOM 1499 O O . GLY A 1 176 ? -6.862 7.677 -4.985 1.00 65.94 176 GLY A O 1
ATOM 1500 N N . LYS A 1 177 ? -4.821 7.005 -5.619 1.00 79.56 177 LYS A N 1
ATOM 1501 C CA . LYS A 1 177 ? -5.205 5.623 -5.918 1.00 79.56 177 LYS A CA 1
ATOM 1502 C C . LYS A 1 177 ? -5.016 4.707 -4.700 1.00 79.56 177 LYS A C 1
ATOM 1504 O O . LYS A 1 177 ? -5.824 3.817 -4.494 1.00 79.56 177 LYS A O 1
ATOM 1509 N N . LEU A 1 178 ? -3.985 4.928 -3.877 1.00 84.81 178 LEU A N 1
ATOM 1510 C CA . LEU A 1 178 ? -3.612 4.047 -2.750 1.00 84.81 178 LEU A CA 1
ATOM 1511 C C . LEU A 1 178 ? -4.610 4.071 -1.576 1.00 84.81 178 LEU A C 1
ATOM 1513 O O . LEU A 1 178 ? -4.720 3.089 -0.847 1.00 84.81 178 LEU A O 1
ATOM 1517 N N . ASP A 1 179 ? -5.322 5.180 -1.418 1.00 81.06 179 ASP A N 1
ATOM 1518 C CA . ASP A 1 179 ? -6.344 5.485 -0.410 1.00 81.06 179 ASP A CA 1
ATOM 1519 C C . ASP A 1 179 ? -7.776 5.172 -0.880 1.00 81.06 179 ASP A C 1
ATOM 1521 O O . ASP A 1 179 ? -8.712 5.214 -0.089 1.00 81.06 179 ASP A O 1
ATOM 1525 N N . GLY A 1 180 ? -7.961 4.860 -2.166 1.00 84.19 180 GLY A N 1
ATOM 1526 C CA . GLY A 1 180 ? -9.266 4.598 -2.773 1.00 84.19 180 GLY A CA 1
ATOM 1527 C C . GLY A 1 180 ? -9.310 3.241 -3.464 1.00 84.19 180 GLY A C 1
ATOM 1528 O O . GLY A 1 180 ? -9.289 2.191 -2.821 1.00 84.19 180 GLY A O 1
ATOM 1529 N N . GLU A 1 181 ? -9.370 3.261 -4.794 1.00 86.25 181 GLU A N 1
ATOM 1530 C CA . GLU A 1 181 ? -9.548 2.066 -5.628 1.00 86.25 181 GLU A CA 1
ATOM 1531 C C . GLU A 1 181 ? -8.334 1.129 -5.697 1.00 86.25 181 GLU A C 1
ATOM 1533 O O . GLU A 1 181 ? -8.426 0.059 -6.294 1.00 86.25 181 GLU A O 1
ATOM 1538 N N . GLY A 1 182 ? -7.197 1.513 -5.127 1.00 89.62 182 GLY A N 1
ATOM 1539 C CA . GLY A 1 182 ? -5.952 0.756 -5.154 1.00 89.62 182 GLY A CA 1
ATOM 1540 C C . GLY A 1 182 ? -5.040 1.141 -6.313 1.00 89.62 182 GLY A C 1
ATOM 1541 O O . GLY A 1 182 ? -5.443 1.733 -7.318 1.00 89.62 182 GLY A O 1
ATOM 1542 N N . TYR A 1 183 ? -3.765 0.805 -6.161 1.00 92.81 183 TYR A N 1
ATOM 1543 C CA . TYR A 1 183 ? -2.711 1.114 -7.115 1.00 92.81 183 TYR A CA 1
ATOM 1544 C C . TYR A 1 183 ? -2.265 -0.127 -7.889 1.00 92.81 183 TYR A C 1
ATOM 1546 O O . TYR A 1 183 ? -1.975 -1.158 -7.288 1.00 92.81 183 TYR A O 1
ATOM 1554 N N . THR A 1 184 ? -2.184 0.002 -9.215 1.00 93.00 184 THR A N 1
ATOM 1555 C CA . THR A 1 184 ? -1.879 -1.101 -10.150 1.00 93.00 184 THR A CA 1
ATOM 1556 C C . THR A 1 184 ? -0.807 -0.762 -11.179 1.00 93.00 184 THR A C 1
ATOM 1558 O O . THR A 1 184 ? -0.451 -1.594 -12.006 1.00 93.00 184 THR A O 1
ATOM 1561 N N . ASP A 1 185 ? -0.282 0.466 -11.169 1.00 93.44 185 ASP A N 1
ATOM 1562 C CA . ASP A 1 185 ? 0.796 0.848 -12.079 1.00 93.44 185 ASP A CA 1
ATOM 1563 C C . ASP A 1 185 ? 2.134 0.352 -11.521 1.00 93.44 185 ASP A C 1
ATOM 1565 O O . ASP A 1 185 ? 2.885 1.078 -10.867 1.00 93.44 185 ASP A O 1
ATOM 1569 N N . TRP A 1 186 ? 2.442 -0.919 -11.776 1.00 94.81 186 TRP A N 1
ATOM 1570 C CA . TRP A 1 186 ? 3.649 -1.575 -11.269 1.00 94.81 186 TRP A CA 1
ATOM 1571 C C . TRP A 1 186 ? 4.950 -0.886 -11.688 1.00 94.81 186 TRP A C 1
ATOM 1573 O O . TRP A 1 186 ? 5.984 -1.108 -11.063 1.00 94.81 186 TRP A O 1
ATOM 1583 N N . HIS A 1 187 ? 4.923 -0.018 -12.705 1.00 93.38 187 HIS A N 1
ATOM 1584 C CA . HIS A 1 187 ? 6.093 0.762 -13.087 1.00 93.38 187 HIS A CA 1
ATOM 1585 C C . HIS A 1 187 ? 6.465 1.815 -12.050 1.00 93.38 187 HIS A C 1
ATOM 1587 O O . HIS A 1 187 ? 7.638 1.986 -11.720 1.00 93.38 187 HIS A O 1
ATOM 1593 N N . HIS A 1 188 ? 5.455 2.530 -11.564 1.00 93.25 188 HIS A N 1
ATOM 1594 C CA . HIS A 1 188 ? 5.623 3.713 -10.731 1.00 93.25 188 HIS A CA 1
ATOM 1595 C C . HIS A 1 188 ? 5.257 3.452 -9.269 1.00 93.25 188 HIS A C 1
ATOM 1597 O O . HIS A 1 188 ? 5.369 4.358 -8.445 1.00 93.25 188 HIS A O 1
ATOM 1603 N N . VAL A 1 189 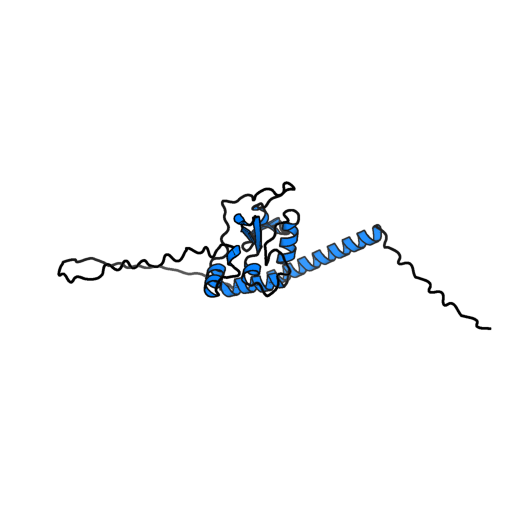? 4.865 2.220 -8.923 1.00 93.56 189 VAL A N 1
ATOM 1604 C CA . VAL A 1 189 ? 4.375 1.853 -7.586 1.00 93.56 189 VAL A CA 1
ATOM 1605 C C . VAL A 1 189 ? 5.341 2.230 -6.476 1.00 93.56 189 VAL A C 1
ATOM 1607 O O . VAL A 1 189 ? 4.934 2.856 -5.504 1.00 93.56 189 VAL A O 1
ATOM 1610 N N . THR A 1 190 ? 6.633 1.958 -6.641 1.00 91.88 190 THR A N 1
ATOM 1611 C CA . THR A 1 190 ? 7.632 2.278 -5.617 1.00 91.88 190 THR A CA 1
ATOM 1612 C C . THR A 1 190 ? 7.731 3.781 -5.370 1.00 91.88 190 THR A C 1
ATOM 1614 O O . THR A 1 190 ? 7.813 4.209 -4.221 1.00 91.88 190 THR A O 1
ATOM 1617 N N . THR A 1 191 ? 7.717 4.587 -6.434 1.00 92.56 191 THR A N 1
ATOM 1618 C CA . THR A 1 191 ? 7.760 6.052 -6.332 1.00 92.56 191 THR A CA 1
ATOM 1619 C C . THR A 1 191 ? 6.471 6.577 -5.718 1.00 92.56 191 THR A C 1
ATOM 1621 O O . THR A 1 191 ? 6.518 7.349 -4.766 1.00 92.56 191 THR A O 1
ATOM 1624 N N . ARG A 1 192 ? 5.317 6.093 -6.189 1.00 93.06 192 ARG A N 1
ATOM 1625 C CA . ARG A 1 192 ? 4.018 6.563 -5.713 1.00 93.06 192 ARG A CA 1
ATOM 1626 C C . ARG A 1 192 ? 3.775 6.227 -4.247 1.00 93.06 192 ARG A C 1
ATOM 1628 O O . ARG A 1 192 ? 3.214 7.058 -3.540 1.00 93.06 192 ARG A O 1
ATOM 1635 N N . VAL A 1 193 ? 4.196 5.043 -3.795 1.00 92.69 193 VAL A N 1
ATOM 1636 C CA . VAL A 1 193 ? 4.127 4.649 -2.381 1.00 92.69 193 VAL A CA 1
ATOM 1637 C C . VAL A 1 193 ? 4.980 5.592 -1.533 1.00 92.69 193 VAL A C 1
ATOM 1639 O O . VAL A 1 193 ? 4.472 6.128 -0.558 1.00 92.69 193 VAL A O 1
ATOM 1642 N N . LYS A 1 194 ? 6.220 5.895 -1.943 1.00 91.19 194 LYS A N 1
ATOM 1643 C CA . LYS A 1 194 ? 7.082 6.851 -1.222 1.00 91.19 194 LYS A CA 1
ATOM 1644 C C . LYS A 1 194 ? 6.478 8.256 -1.146 1.00 91.19 194 LYS A C 1
ATOM 1646 O O . LYS A 1 194 ? 6.494 8.871 -0.090 1.00 91.19 194 LYS A O 1
ATOM 1651 N N . GLU A 1 195 ? 5.938 8.763 -2.252 1.00 91.44 195 GLU A N 1
ATOM 1652 C CA . GLU A 1 195 ? 5.260 10.068 -2.282 1.00 91.44 195 GLU A CA 1
ATOM 1653 C C . GLU A 1 195 ? 4.001 10.088 -1.408 1.00 91.44 195 GLU A C 1
ATOM 1655 O O . GLU A 1 195 ? 3.655 11.111 -0.823 1.00 91.44 195 GLU A O 1
ATOM 1660 N N . HIS A 1 196 ? 3.291 8.963 -1.333 1.00 91.31 196 HIS A N 1
ATOM 1661 C CA . HIS A 1 196 ? 2.112 8.834 -0.493 1.00 91.31 196 HIS A CA 1
ATOM 1662 C C . HIS A 1 196 ? 2.480 8.811 0.994 1.00 91.31 196 HIS A C 1
ATOM 1664 O O . HIS A 1 196 ? 1.852 9.535 1.759 1.00 91.31 196 HIS A O 1
ATOM 1670 N N . GLU A 1 197 ? 3.527 8.078 1.383 1.00 90.00 197 GLU A N 1
ATOM 1671 C CA . GLU A 1 197 ? 4.033 7.981 2.766 1.00 90.00 197 GLU A CA 1
ATOM 1672 C C . GLU A 1 197 ? 4.419 9.341 3.379 1.00 90.00 197 GLU A C 1
ATOM 1674 O O . GLU A 1 197 ? 4.389 9.501 4.594 1.00 90.00 197 GLU A O 1
ATOM 1679 N N . ILE A 1 198 ? 4.759 10.338 2.557 1.00 89.25 198 ILE A N 1
ATOM 1680 C CA . ILE A 1 198 ? 5.111 11.694 3.019 1.00 89.25 198 ILE A CA 1
ATOM 1681 C C . ILE A 1 198 ? 3.956 12.700 2.905 1.00 89.25 198 ILE A C 1
ATOM 1683 O O . ILE A 1 198 ? 4.120 13.874 3.233 1.00 89.25 198 ILE A O 1
ATOM 1687 N N . SER A 1 199 ? 2.795 12.278 2.402 1.00 88.88 199 SER A N 1
ATOM 1688 C CA . SER A 1 199 ? 1.650 13.172 2.219 1.00 88.88 199 SER A CA 1
ATOM 1689 C C . SER A 1 1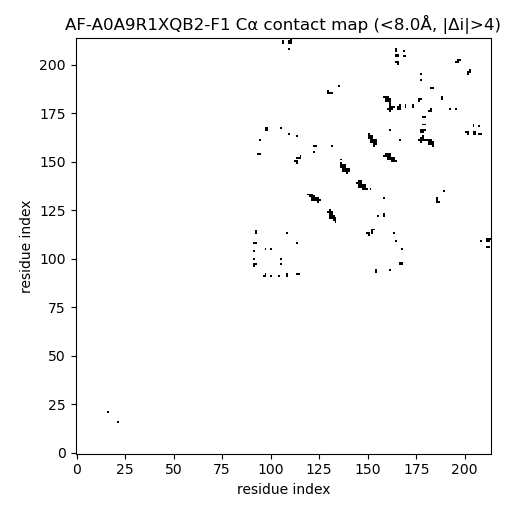99 ? 0.937 13.470 3.543 1.00 88.88 199 SER A C 1
ATOM 1691 O O . SER A 1 199 ? 0.845 12.616 4.424 1.00 88.88 199 SER A O 1
ATOM 1693 N N . LEU A 1 200 ? 0.384 14.679 3.680 1.00 86.62 200 LEU A N 1
ATOM 1694 C CA . LEU A 1 200 ? -0.323 15.099 4.898 1.00 86.62 200 LEU A CA 1
ATOM 1695 C C . LEU A 1 200 ? -1.546 14.219 5.203 1.00 86.62 200 LEU A C 1
ATOM 1697 O O . LEU A 1 200 ? -1.789 13.870 6.360 1.00 86.62 200 LEU A O 1
ATOM 1701 N N . ASP A 1 201 ? -2.287 13.830 4.163 1.00 86.94 201 ASP A N 1
ATOM 1702 C CA . ASP A 1 201 ? -3.442 12.935 4.288 1.00 86.94 201 ASP A CA 1
ATOM 1703 C C . ASP A 1 201 ? -3.017 11.572 4.853 1.00 86.94 201 ASP A C 1
ATOM 1705 O O . ASP A 1 201 ? -3.674 11.019 5.737 1.00 86.94 201 ASP A O 1
ATOM 1709 N N . HIS A 1 202 ? -1.879 11.053 4.384 1.00 88.38 202 HIS A N 1
ATOM 1710 C CA . HIS A 1 202 ? -1.305 9.818 4.895 1.00 88.38 202 HIS A CA 1
ATOM 1711 C C . HIS A 1 202 ? -0.877 9.948 6.360 1.00 88.38 202 HIS A C 1
ATOM 1713 O O . HIS A 1 202 ? -1.291 9.126 7.173 1.00 88.38 202 HIS A O 1
ATOM 1719 N N . LEU A 1 203 ? -0.120 10.992 6.716 1.00 88.75 203 LEU A N 1
ATOM 1720 C CA . LEU A 1 203 ? 0.342 11.231 8.090 1.00 88.75 203 LEU A CA 1
ATOM 1721 C C . LEU A 1 203 ? -0.830 11.337 9.074 1.00 88.75 203 LEU A C 1
ATOM 1723 O O . LEU A 1 203 ? -0.825 10.699 10.122 1.00 88.75 203 LEU A O 1
ATOM 1727 N N . THR A 1 204 ? -1.876 12.073 8.696 1.00 89.12 204 THR A N 1
ATOM 1728 C CA . THR A 1 204 ? -3.086 12.227 9.515 1.00 89.12 204 THR A CA 1
ATOM 1729 C C . THR A 1 204 ? -3.785 10.887 9.739 1.00 89.12 204 THR A C 1
ATOM 1731 O O . THR A 1 204 ? -4.205 10.578 10.850 1.00 89.12 204 THR A O 1
ATOM 1734 N N . ASN A 1 205 ? -3.927 10.073 8.691 1.00 88.50 205 ASN A N 1
ATOM 1735 C CA . ASN A 1 205 ? -4.592 8.774 8.800 1.00 88.50 205 ASN A CA 1
ATOM 1736 C C . ASN A 1 205 ? -3.730 7.727 9.514 1.00 88.50 205 ASN A C 1
ATOM 1738 O O . ASN A 1 205 ? -4.272 6.886 10.224 1.00 88.50 205 ASN A O 1
ATOM 1742 N N . ARG A 1 206 ? -2.403 7.791 9.366 1.00 87.69 206 ARG A N 1
ATOM 1743 C CA . ARG A 1 206 ? -1.461 6.964 10.125 1.00 87.69 206 ARG A CA 1
ATOM 1744 C C . ARG A 1 206 ? -1.568 7.253 11.621 1.00 87.69 206 ARG A C 1
ATOM 1746 O O . ARG A 1 206 ? -1.640 6.308 12.392 1.00 87.69 206 ARG A O 1
ATOM 1753 N N . ASN A 1 207 ? -1.639 8.524 12.016 1.00 87.38 207 ASN A N 1
ATOM 1754 C CA . ASN A 1 207 ? -1.785 8.887 13.427 1.00 87.38 207 ASN A CA 1
ATOM 1755 C C . ASN A 1 207 ? -3.102 8.362 14.012 1.00 87.38 207 ASN A C 1
ATOM 1757 O O . ASN A 1 207 ? -3.075 7.770 15.078 1.00 87.38 207 ASN A O 1
ATOM 1761 N N . LYS A 1 208 ? -4.219 8.444 13.277 1.00 87.69 208 LYS A N 1
ATOM 1762 C CA . LYS A 1 208 ? -5.487 7.828 13.714 1.00 87.69 208 LYS A CA 1
ATOM 1763 C C . LYS A 1 208 ? -5.396 6.314 13.891 1.00 87.69 208 LYS A C 1
ATOM 1765 O O . LYS A 1 208 ? -5.972 5.786 14.829 1.00 87.69 208 LYS A O 1
ATOM 1770 N N . CYS A 1 209 ? -4.704 5.609 12.990 1.00 85.81 209 CYS A N 1
ATOM 1771 C CA . CYS A 1 209 ? -4.453 4.177 13.176 1.00 85.81 209 CYS A CA 1
ATOM 1772 C C . CYS A 1 209 ? -3.716 3.915 14.491 1.00 85.81 209 CYS A C 1
ATOM 1774 O O . CYS A 1 209 ? -4.092 3.010 15.225 1.00 85.81 209 CYS A O 1
ATOM 1776 N N . SER A 1 210 ? -2.688 4.714 14.788 1.00 84.81 210 SER A N 1
ATOM 1777 C CA . SER A 1 210 ? -1.954 4.613 16.048 1.00 84.81 210 SER A CA 1
ATOM 1778 C C . SER A 1 210 ? -2.839 4.935 17.256 1.00 84.81 210 SER A C 1
ATOM 1780 O O . SER A 1 210 ? -2.822 4.179 18.211 1.00 84.81 210 SER A O 1
ATOM 1782 N N . GLU A 1 211 ? -3.663 5.984 17.193 1.00 85.62 211 GLU A N 1
ATOM 1783 C CA . GLU A 1 211 ? -4.588 6.373 18.271 1.00 85.62 211 GLU A CA 1
ATOM 1784 C C . GLU A 1 211 ? -5.648 5.305 18.575 1.00 85.62 211 GLU A C 1
ATOM 1786 O O . GLU A 1 211 ? -6.019 5.126 19.725 1.00 85.62 211 GLU A O 1
ATOM 1791 N N . VAL A 1 212 ? -6.151 4.604 17.555 1.00 80.75 212 VAL A N 1
ATOM 1792 C CA . VAL A 1 212 ? -7.175 3.555 17.719 1.00 80.75 212 VAL A CA 1
ATOM 1793 C C . VAL A 1 212 ? -6.577 2.237 18.221 1.00 80.75 212 VAL A C 1
ATOM 1795 O O . VAL A 1 212 ? -7.299 1.421 18.787 1.00 80.75 212 VAL A O 1
ATOM 1798 N N . SER A 1 213 ? -5.278 2.029 18.001 1.00 70.75 213 SER A N 1
ATOM 1799 C CA . SER A 1 213 ? -4.542 0.843 18.447 1.00 70.75 213 SER A CA 1
ATOM 1800 C C . SER A 1 213 ? -3.969 0.972 19.868 1.00 70.75 213 SER A C 1
ATOM 1802 O O . SER A 1 213 ? -3.412 -0.012 20.354 1.00 70.75 213 SER A O 1
ATOM 1804 N N . CYS A 1 214 ? -4.046 2.155 20.490 1.00 52.84 214 CYS A N 1
ATOM 1805 C CA . CYS A 1 214 ? -3.557 2.436 21.845 1.00 52.84 214 CYS A CA 1
ATOM 1806 C C . CYS A 1 214 ? -4.662 2.357 22.904 1.00 52.84 214 CYS A C 1
ATOM 1808 O O . CYS A 1 214 ? -5.843 2.616 22.573 1.00 52.84 214 CYS A O 1
#

Mean predicted aligned error: 18.32 Å

Solvent-accessible surface area (backbone atoms only — not comparable to full-atom values): 13966 Å² total; per-residue (Å²): 139,86,84,81,84,80,84,81,79,79,77,80,76,79,79,75,78,49,75,65,56,52,51,54,50,50,52,51,54,53,50,51,53,52,51,53,52,53,55,50,54,57,55,60,64,67,73,75,78,85,85,84,85,87,90,82,88,87,93,86,94,90,89,89,90,83,89,88,88,82,92,88,86,92,79,88,89,78,95,67,83,78,70,70,76,79,68,72,83,72,63,78,70,41,79,89,47,43,82,73,55,51,74,68,56,46,41,55,41,47,54,72,43,75,73,71,70,82,87,56,58,58,52,70,69,46,100,83,74,43,46,55,47,55,68,73,42,48,43,73,48,97,87,68,48,77,44,74,43,75,56,56,43,75,40,81,91,75,63,25,33,31,34,47,41,34,35,60,64,53,78,79,80,64,90,52,41,38,38,52,91,28,40,67,58,59,88,51,42,73,58,53,50,56,58,41,69,72,29,69,70,38,49,55,22,47,50,49,41,52,60,60,52,101

Sequence (214 aa):
MLKVETYELVALKSKQPSGYQKRKKRKLDEEKSKVDISALDKFIHRQHVEEHIEEHVEEHIEEHVEEHIEEQEHVEVEETEEHEPIKDLVDIYDPRRWEKLNLDEIKILVEKGPKRDSSIMYGPYDKFGRRFSTALYKRTLTNLEKCDREWLVYSKELDRVFYFCCKVFRKGISKGKLDGEGYTDWHHVTTRVKEHEISLDHLTNRNKCSEVSC

Secondary structure (DSSP, 8-state):
---------------PPPHHHHHHHHHHHHHHHHHHHHHHHHHHHHTSS------------------------------------------TT-TTTGGG--HHHHHHHHHH-PPP-TT-SB----TTS---BGGGGEEE-TTS-EEE-TTEEEETTTTEEEEHHHHHT--SS-SSSTTTT-B--TTTHHHHHHHHHTSHHHHHHHHHHHHH--

pLDDT: mean 73.44, std 22.91, range [24.78, 96.0]

Organism: Lactuca sativa (NCBI:txid4236)

Foldseek 3Di:
DDDDDDDDPPDDDDDDDDPVVVVVVVVVVVVVVVVVVVVVVVVVVVVPPDDDDDDDDDDDDDDDDDDDDDDDDDDDDDPPPPPPPPPPPPPLLALVCLVVDDPVSLLVDLLVAHDEDPVDQWADADPVRFTDGPCLQWDQDPVRDIDGVRQWYADNVLRFIARNLLCNPPDPDDPDQRSHVGHNPRVCSSVVVVVLCPDPSNVVSVVVSVVSND